Protein AF-A0A922XL86-F1 (afdb_monomer)

Sequence (231 aa):
SDDIAFRFSDPNWSQGPLTADKFVHWLNAVPNGEPIINLFMDYETFGEHQWAESGIFEFLEALPYRLLKNSEYSFVTPSEAIEQLKPVSPLSVPNPISWADEARDLSAWLSNDLQRDAFESLYLLKDAMHDCDDEHLTRKWRYLQTSDHFYYMCTKYFADGDVHKYFNHYNSPYEAYINYMNVLSDFEMRLEEYSKNKLQHISLQNGFNSKPINKQKIMINESSSLQHASV

pLDDT: mean 85.61, std 18.92, range [30.17, 98.62]

Secondary structure (DSSP, 8-state):
-HHHHTSTT-TT-TTPSP-HHHHHHHHHTS-TT-S-------GGGBTTTB-GGGTHHHHHHHHHHHHHHHSS-----HHHHHHHSPP-------S---SSTTT-STHHHHSSHHHHHHHHHHHHTHHHHHT---HHHHHHHHHHT-HHHHHTT--GGGTS-SHHHHS--SSSHHHHHHHHHHHHHHHHHHHHHHHHHHHHHHHHHHHTS-SPPP---------SS------

Nearest PDB structures (foldseek):
  8b6l-assembly1_M  TM=3.404E-01  e=9.823E+00  Homo sapiens

Structure (mmCIF, N/CA/C/O backbone):
data_AF-A0A922XL86-F1
#
_entry.id   AF-A0A922XL86-F1
#
loop_
_atom_site.group_PDB
_atom_site.id
_atom_site.type_symbol
_atom_site.label_atom_id
_atom_site.label_alt_id
_atom_site.label_comp_id
_atom_site.label_asym_id
_atom_site.label_entity_id
_atom_site.label_seq_id
_atom_site.pdbx_PDB_ins_code
_atom_site.Cartn_x
_atom_site.Cartn_y
_atom_site.Cartn_z
_atom_site.occupancy
_atom_site.B_iso_or_equiv
_atom_site.auth_seq_id
_atom_site.auth_comp_id
_atom_site.auth_asym_id
_atom_site.auth_atom_id
_atom_site.pdbx_PDB_model_num
ATOM 1 N N . SER A 1 1 ? 10.157 -3.234 -11.313 1.00 91.69 1 SER A N 1
ATOM 2 C CA . SER A 1 1 ? 9.751 -2.152 -10.404 1.00 91.69 1 SER A CA 1
ATOM 3 C C . SER A 1 1 ? 10.909 -1.596 -9.613 1.00 91.69 1 SER A C 1
ATOM 5 O O . SER A 1 1 ? 11.236 -0.443 -9.827 1.00 91.69 1 SER A O 1
ATOM 7 N N . ASP A 1 2 ? 11.565 -2.398 -8.772 1.00 91.25 2 ASP A N 1
ATOM 8 C CA . ASP A 1 2 ? 12.610 -1.930 -7.845 1.00 91.25 2 ASP A CA 1
ATOM 9 C C . ASP A 1 2 ? 13.769 -1.180 -8.510 1.00 91.25 2 ASP A C 1
ATOM 11 O O . ASP A 1 2 ? 14.312 -0.240 -7.938 1.00 91.25 2 ASP A O 1
ATOM 15 N N . ASP A 1 3 ? 14.129 -1.562 -9.735 1.00 94.50 3 ASP A N 1
ATOM 16 C CA . ASP A 1 3 ? 15.171 -0.875 -10.505 1.00 94.50 3 ASP A CA 1
ATOM 17 C C . ASP A 1 3 ? 14.805 0.580 -10.839 1.00 94.50 3 ASP A C 1
ATOM 19 O O . ASP A 1 3 ? 15.685 1.428 -10.935 1.00 94.50 3 ASP A O 1
ATOM 23 N N . ILE A 1 4 ? 13.508 0.869 -10.986 1.00 95.75 4 ILE A N 1
ATOM 24 C CA . ILE A 1 4 ? 12.965 2.216 -11.206 1.00 95.75 4 ILE A CA 1
ATOM 25 C C . ILE A 1 4 ? 12.688 2.889 -9.853 1.00 95.75 4 ILE A C 1
ATOM 27 O O . ILE A 1 4 ? 13.063 4.036 -9.649 1.00 95.75 4 ILE A O 1
ATOM 31 N N . ALA A 1 5 ? 12.060 2.171 -8.918 1.00 93.06 5 ALA A N 1
ATOM 32 C CA . ALA A 1 5 ? 11.597 2.737 -7.652 1.00 93.06 5 ALA A CA 1
ATOM 33 C C . ALA A 1 5 ? 12.733 3.042 -6.663 1.00 93.06 5 ALA A C 1
ATOM 35 O O . ALA A 1 5 ? 12.735 4.103 -6.045 1.00 93.06 5 ALA A O 1
ATOM 36 N N . PHE A 1 6 ? 13.718 2.147 -6.540 1.00 89.56 6 PHE A N 1
ATOM 37 C CA . PHE A 1 6 ? 14.749 2.216 -5.498 1.00 89.56 6 PHE A CA 1
ATOM 38 C C . PHE A 1 6 ? 16.163 2.419 -6.049 1.00 89.56 6 PHE A C 1
ATOM 40 O O . PHE A 1 6 ? 16.937 3.173 -5.469 1.00 89.56 6 PHE A O 1
ATOM 47 N N . ARG A 1 7 ? 16.523 1.764 -7.163 1.00 93.88 7 ARG A N 1
ATOM 48 C CA . ARG A 1 7 ? 17.921 1.728 -7.650 1.00 93.88 7 ARG A CA 1
ATOM 49 C C . ARG A 1 7 ? 18.252 2.773 -8.712 1.00 93.88 7 ARG A C 1
ATOM 51 O O . ARG A 1 7 ? 19.418 2.913 -9.068 1.00 93.88 7 ARG A O 1
ATOM 58 N N . PHE A 1 8 ? 17.257 3.493 -9.226 1.00 95.56 8 PHE A N 1
ATOM 59 C CA . PHE A 1 8 ? 17.410 4.346 -10.407 1.00 95.56 8 PHE A CA 1
ATOM 60 C C . PHE A 1 8 ? 18.523 5.392 -10.252 1.00 95.56 8 PHE A C 1
ATOM 62 O O . PHE A 1 8 ? 19.359 5.533 -11.144 1.00 95.56 8 PHE A O 1
ATOM 69 N N . SER A 1 9 ? 18.572 6.057 -9.094 1.00 93.44 9 SER A N 1
ATOM 70 C CA . SER A 1 9 ? 19.598 7.055 -8.756 1.00 93.44 9 SER A CA 1
ATOM 71 C C . SER A 1 9 ? 20.756 6.510 -7.914 1.00 93.44 9 SER A C 1
ATOM 73 O O . SER A 1 9 ? 21.566 7.303 -7.437 1.00 93.44 9 SER A O 1
ATOM 75 N N . ASP A 1 10 ? 20.851 5.195 -7.686 1.00 92.81 10 ASP A N 1
ATOM 76 C CA . ASP A 1 10 ? 21.920 4.619 -6.860 1.00 92.81 10 ASP A CA 1
ATOM 77 C C . ASP A 1 10 ? 23.257 4.612 -7.632 1.00 92.81 10 ASP A C 1
ATOM 79 O O . ASP A 1 10 ? 23.414 3.839 -8.585 1.00 92.81 10 ASP A O 1
ATOM 83 N N . PRO A 1 11 ? 24.261 5.420 -7.228 1.00 89.81 11 PRO A N 1
ATOM 84 C CA . PRO A 1 11 ? 25.546 5.481 -7.919 1.00 89.81 11 PRO A CA 1
ATOM 85 C C . PRO A 1 11 ? 26.380 4.203 -7.748 1.00 89.81 11 PRO A C 1
ATOM 87 O O . PRO A 1 11 ? 27.331 3.991 -8.500 1.00 89.81 11 PRO A O 1
ATOM 90 N N . ASN A 1 12 ? 26.053 3.360 -6.763 1.00 93.88 12 ASN A N 1
ATOM 91 C CA . ASN A 1 12 ? 26.761 2.113 -6.481 1.00 93.88 12 ASN A CA 1
ATOM 92 C C . ASN A 1 12 ? 26.120 0.905 -7.171 1.00 93.88 12 ASN A C 1
ATOM 94 O O . ASN A 1 12 ? 26.683 -0.195 -7.142 1.00 93.88 12 ASN A O 1
ATOM 98 N N . TRP A 1 13 ? 24.961 1.079 -7.807 1.00 95.12 13 TRP A N 1
ATOM 99 C CA . TRP A 1 13 ? 24.312 -0.007 -8.515 1.00 95.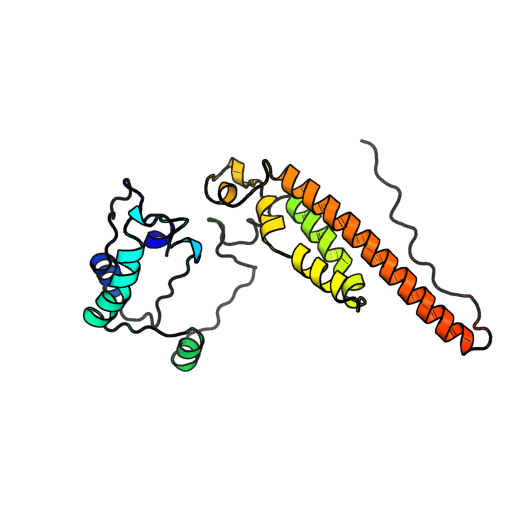12 13 TRP A CA 1
ATOM 100 C C . TRP A 1 13 ? 25.073 -0.330 -9.802 1.00 95.12 13 TRP A C 1
ATOM 102 O O . TRP A 1 13 ? 25.164 0.471 -10.727 1.00 95.12 13 TRP A O 1
ATOM 112 N N . SER A 1 14 ? 25.593 -1.554 -9.896 1.00 95.06 14 SER A N 1
ATOM 113 C CA . SER A 1 14 ? 26.437 -2.001 -11.017 1.00 95.06 14 SER A CA 1
ATOM 114 C C . SER A 1 14 ? 25.735 -2.011 -12.379 1.00 95.06 14 SER A C 1
ATOM 116 O O . SER A 1 14 ? 26.395 -2.107 -13.414 1.00 95.06 14 SER A O 1
ATOM 118 N N . GLN A 1 15 ? 24.403 -1.930 -12.392 1.00 93.88 15 GLN A N 1
ATOM 119 C CA . GLN A 1 15 ? 23.602 -1.819 -13.607 1.00 93.88 15 GLN A CA 1
ATOM 120 C C . GLN A 1 15 ? 23.128 -0.381 -13.876 1.00 93.88 15 GLN A C 1
ATOM 122 O O . GLN A 1 15 ? 22.408 -0.170 -14.852 1.00 93.88 15 GLN A O 1
ATOM 127 N N . GLY A 1 16 ? 23.542 0.600 -13.075 1.00 91.19 16 GLY A N 1
ATOM 128 C CA . GLY A 1 16 ? 23.309 2.012 -13.347 1.00 91.19 16 GLY A CA 1
ATOM 129 C C . GLY A 1 16 ? 24.208 2.557 -14.474 1.00 91.19 16 GLY A C 1
ATOM 130 O O . GLY A 1 16 ? 25.261 1.980 -14.765 1.00 91.19 16 GLY A O 1
ATOM 131 N N . PRO A 1 17 ? 23.817 3.667 -15.127 1.00 94.50 17 PRO A N 1
ATOM 132 C CA . PRO A 1 17 ? 22.492 4.286 -15.063 1.00 94.50 17 PRO A CA 1
ATOM 133 C C . PRO A 1 17 ? 21.439 3.450 -15.812 1.00 94.50 17 PRO A C 1
ATOM 135 O O . PRO A 1 17 ? 21.746 2.764 -16.795 1.00 94.50 17 PRO A O 1
ATOM 138 N N . LEU A 1 18 ? 20.180 3.529 -15.373 1.00 96.88 18 LEU A N 1
ATOM 139 C CA . LEU A 1 18 ? 19.064 2.893 -16.072 1.00 96.88 18 LEU A CA 1
ATOM 140 C C . LEU A 1 18 ? 18.539 3.803 -17.184 1.00 96.88 18 LEU A C 1
ATOM 142 O O . LEU A 1 18 ? 18.054 4.899 -16.932 1.00 96.88 18 LEU A O 1
ATOM 146 N N . THR A 1 19 ? 18.603 3.332 -18.427 1.00 96.94 19 THR A N 1
ATOM 147 C CA . THR A 1 19 ? 18.038 4.035 -19.587 1.00 96.94 19 THR A CA 1
ATOM 148 C C . THR A 1 19 ? 16.823 3.293 -20.131 1.00 96.94 19 THR A C 1
ATOM 150 O O . THR A 1 19 ? 16.699 2.080 -19.953 1.00 96.94 19 THR A O 1
ATOM 153 N N . ALA A 1 20 ? 15.943 3.999 -20.849 1.00 97.31 20 ALA A N 1
ATOM 154 C CA . ALA A 1 20 ? 14.782 3.384 -21.493 1.00 97.31 20 ALA A CA 1
ATOM 155 C C . ALA A 1 20 ? 15.188 2.263 -22.469 1.00 97.31 20 ALA A C 1
ATOM 157 O O . ALA A 1 20 ? 14.593 1.191 -22.451 1.00 97.31 20 ALA A O 1
ATOM 158 N N . ASP A 1 21 ? 16.243 2.465 -23.269 1.00 96.94 21 ASP A N 1
ATOM 159 C CA . ASP A 1 21 ? 16.757 1.429 -24.177 1.00 96.94 21 ASP A CA 1
ATOM 160 C C . ASP A 1 21 ? 17.267 0.195 -23.412 1.00 96.94 21 ASP A C 1
ATOM 162 O O . ASP A 1 21 ? 16.988 -0.936 -23.811 1.00 96.94 21 ASP A O 1
ATOM 166 N N . LYS A 1 22 ? 17.971 0.396 -22.286 1.00 97.00 22 LYS A N 1
ATOM 167 C CA . LYS A 1 22 ? 18.442 -0.703 -21.430 1.00 97.00 22 LYS A CA 1
ATOM 168 C C . LYS A 1 22 ? 17.273 -1.473 -20.817 1.00 97.00 22 LYS A C 1
ATOM 170 O O . LYS A 1 22 ? 17.271 -2.700 -20.842 1.00 97.00 22 LYS A O 1
ATOM 175 N N . PHE A 1 23 ? 16.273 -0.758 -20.309 1.00 96.88 23 PHE A N 1
ATOM 176 C CA . PHE A 1 23 ? 15.094 -1.367 -19.705 1.00 96.88 23 PHE A CA 1
ATOM 177 C C . PHE A 1 23 ? 14.278 -2.162 -20.734 1.00 96.88 23 PHE A C 1
ATOM 179 O O . PHE A 1 23 ? 13.941 -3.314 -20.486 1.00 96.88 23 PHE A O 1
ATOM 186 N N . VAL A 1 24 ? 14.043 -1.611 -21.931 1.00 96.06 24 VAL A N 1
ATOM 187 C CA . VAL A 1 24 ? 13.362 -2.326 -23.028 1.00 96.06 24 VAL A CA 1
ATOM 188 C C . VAL A 1 24 ? 14.159 -3.549 -23.481 1.00 96.06 24 VAL A C 1
ATOM 190 O O . VAL A 1 24 ? 13.575 -4.600 -23.732 1.00 96.06 24 VAL A O 1
ATOM 193 N N . HIS A 1 25 ? 15.492 -3.461 -23.530 1.00 95.88 25 HIS A N 1
ATOM 194 C CA . HIS A 1 25 ? 16.331 -4.627 -23.804 1.00 95.88 25 HIS A CA 1
ATOM 195 C C . HIS A 1 25 ? 16.113 -5.749 -22.775 1.00 95.88 25 HIS A C 1
ATOM 197 O O . HIS A 1 25 ? 15.999 -6.909 -23.165 1.00 95.88 25 HIS A O 1
ATOM 203 N N . TRP A 1 26 ? 15.996 -5.419 -21.486 1.00 95.12 26 TRP A N 1
ATOM 204 C CA . TRP A 1 26 ? 15.667 -6.399 -20.447 1.00 95.12 26 TRP A CA 1
ATOM 205 C C . TRP A 1 26 ? 14.261 -6.977 -20.601 1.00 95.12 26 TRP A C 1
ATOM 207 O O . TRP A 1 26 ? 14.099 -8.188 -20.476 1.00 95.12 26 TRP A O 1
ATOM 217 N N . LEU A 1 27 ? 13.262 -6.152 -20.934 1.00 93.38 27 LEU A N 1
ATOM 218 C CA . LEU A 1 27 ? 11.901 -6.629 -21.207 1.00 93.38 27 LEU A CA 1
ATOM 219 C C . LEU A 1 27 ? 11.874 -7.617 -22.380 1.00 93.38 27 LEU A C 1
ATOM 221 O O . LEU A 1 27 ? 11.212 -8.646 -22.307 1.00 93.38 27 LEU A O 1
ATOM 225 N N . ASN A 1 28 ? 12.634 -7.351 -23.442 1.00 92.69 28 ASN A N 1
ATOM 226 C CA . ASN A 1 28 ? 12.745 -8.248 -24.596 1.00 92.69 28 ASN A CA 1
ATOM 227 C C . ASN A 1 28 ? 13.503 -9.549 -24.295 1.00 92.69 28 ASN A C 1
ATOM 229 O O . ASN A 1 28 ? 13.416 -10.499 -25.069 1.00 92.69 28 ASN A O 1
ATOM 233 N N . ALA A 1 29 ? 14.272 -9.592 -23.205 1.00 93.31 29 ALA A N 1
ATOM 234 C CA . ALA A 1 29 ? 14.974 -10.791 -22.761 1.00 93.31 29 ALA A CA 1
ATOM 235 C C . ALA A 1 29 ? 14.104 -11.701 -21.873 1.00 93.31 29 ALA A C 1
ATOM 237 O O . ALA A 1 29 ? 14.522 -12.820 -21.565 1.00 93.31 29 ALA A O 1
ATOM 238 N N . VAL A 1 30 ? 12.912 -11.247 -21.460 1.00 90.75 30 VAL A N 1
ATOM 239 C CA . VAL A 1 30 ? 11.944 -12.085 -20.741 1.00 90.75 30 VAL A CA 1
ATOM 240 C C . VAL A 1 30 ? 11.512 -13.238 -21.660 1.00 90.75 30 VAL A C 1
ATOM 242 O O . VAL A 1 30 ? 11.198 -12.994 -22.826 1.00 90.75 30 VAL A O 1
ATOM 245 N N . PRO A 1 31 ? 11.519 -14.501 -21.189 1.00 85.38 31 PRO A N 1
ATOM 246 C CA . PRO A 1 31 ? 11.186 -15.647 -22.027 1.00 85.38 31 PRO A CA 1
ATOM 247 C C . PRO A 1 31 ? 9.813 -15.532 -22.698 1.00 85.38 31 PRO A C 1
ATOM 249 O O . PRO A 1 31 ? 8.815 -15.196 -22.061 1.00 85.38 31 PRO A O 1
ATOM 252 N N . ASN A 1 32 ? 9.765 -15.901 -23.980 1.00 70.25 32 ASN A N 1
ATOM 253 C CA . ASN A 1 32 ? 8.525 -16.002 -24.746 1.00 70.25 32 ASN A CA 1
ATOM 254 C C . ASN A 1 32 ? 7.586 -17.018 -24.073 1.00 70.25 32 ASN A C 1
ATOM 256 O O . ASN A 1 32 ? 7.841 -18.222 -24.112 1.00 70.25 32 ASN A O 1
ATOM 260 N N . GLY A 1 33 ? 6.515 -16.535 -23.445 1.00 70.69 33 GLY A N 1
ATOM 261 C CA . GLY A 1 33 ? 5.561 -17.370 -22.712 1.00 70.69 33 GLY A CA 1
ATOM 262 C C . GLY A 1 33 ? 4.778 -16.611 -21.646 1.00 70.69 33 GLY A C 1
ATOM 263 O O . GLY A 1 33 ? 3.645 -16.989 -21.356 1.00 70.69 33 GLY A O 1
ATOM 264 N N . GLU A 1 34 ? 5.338 -15.520 -21.123 1.00 82.50 34 GLU A N 1
ATOM 265 C CA . GLU A 1 34 ? 4.630 -14.644 -20.191 1.00 82.50 34 GLU A CA 1
ATOM 266 C C . GLU A 1 34 ? 3.703 -13.688 -20.961 1.00 82.50 34 GLU A C 1
ATOM 268 O O . GLU A 1 34 ? 4.181 -12.889 -21.768 1.00 82.50 34 GLU A O 1
ATOM 273 N N . PRO A 1 35 ? 2.374 -13.753 -20.756 1.00 87.75 35 PRO A N 1
ATOM 274 C CA . PRO A 1 35 ? 1.424 -12.965 -21.539 1.00 87.75 35 PRO A CA 1
ATOM 275 C C . PRO A 1 35 ? 1.356 -11.493 -21.111 1.00 87.75 35 PRO A C 1
ATOM 277 O O . PRO A 1 35 ? 0.741 -10.685 -21.803 1.00 87.75 35 PRO A O 1
ATOM 280 N N . ILE A 1 36 ? 1.928 -11.149 -19.952 1.00 92.62 36 ILE A N 1
ATOM 281 C CA . ILE A 1 36 ? 1.862 -9.811 -19.370 1.00 92.62 36 ILE A CA 1
ATOM 282 C C . ILE A 1 36 ? 3.049 -9.560 -18.439 1.00 92.62 36 ILE A C 1
ATOM 284 O O . ILE A 1 36 ? 3.453 -10.439 -17.680 1.00 92.62 36 ILE A O 1
ATOM 288 N N . ILE A 1 37 ? 3.576 -8.336 -18.463 1.00 93.00 37 ILE A N 1
ATOM 289 C CA . ILE A 1 37 ? 4.563 -7.847 -17.497 1.00 93.00 37 ILE A CA 1
ATOM 290 C C . ILE A 1 37 ? 3.918 -6.701 -16.730 1.00 93.00 37 ILE A C 1
ATOM 292 O O . ILE A 1 37 ? 3.493 -5.713 -17.323 1.00 93.00 37 ILE A O 1
ATOM 296 N N . ASN A 1 38 ? 3.872 -6.825 -15.406 1.00 93.50 38 ASN A N 1
ATOM 297 C CA . ASN A 1 38 ? 3.325 -5.790 -14.542 1.00 93.50 38 ASN A CA 1
ATOM 298 C C . ASN A 1 38 ? 4.448 -5.022 -13.842 1.00 93.50 38 ASN A C 1
ATOM 300 O O . ASN A 1 38 ? 5.371 -5.618 -13.283 1.00 93.50 38 ASN A O 1
ATOM 304 N N . LEU A 1 39 ? 4.336 -3.697 -13.835 1.00 92.50 39 LEU A N 1
ATOM 305 C CA . LEU A 1 39 ? 5.225 -2.808 -13.098 1.00 92.50 39 LEU A CA 1
ATOM 306 C C . LEU A 1 39 ? 4.428 -2.144 -11.981 1.00 92.50 39 LEU A C 1
ATOM 308 O O . LEU A 1 39 ? 3.570 -1.307 -12.234 1.00 92.50 39 LEU A O 1
ATOM 312 N N . PHE A 1 40 ? 4.723 -2.533 -10.750 1.00 91.94 40 PHE A N 1
ATOM 313 C CA . PHE A 1 40 ? 4.079 -1.998 -9.558 1.00 91.94 40 PHE A CA 1
ATOM 314 C C . PHE A 1 40 ? 5.071 -1.171 -8.762 1.00 91.94 40 PHE A C 1
ATOM 316 O O . PHE A 1 40 ? 6.113 -1.684 -8.363 1.00 91.94 40 PHE A O 1
ATOM 323 N N . MET A 1 41 ? 4.774 0.105 -8.597 1.00 92.25 41 MET A N 1
ATOM 324 C CA . MET A 1 41 ? 5.592 1.069 -7.876 1.00 92.25 41 MET A CA 1
ATOM 325 C C . MET A 1 41 ? 4.676 2.192 -7.397 1.00 92.25 41 MET A C 1
ATOM 327 O O . MET A 1 41 ? 3.637 2.429 -8.019 1.00 92.25 41 MET A O 1
ATOM 331 N N . ASP A 1 42 ? 5.066 2.871 -6.326 1.00 90.88 42 ASP A N 1
ATOM 332 C CA . ASP A 1 42 ? 4.312 4.010 -5.807 1.00 90.88 42 ASP A CA 1
ATOM 333 C C . ASP A 1 42 ? 4.374 5.181 -6.788 1.00 90.88 42 ASP A C 1
ATOM 335 O O . ASP A 1 42 ? 5.357 5.334 -7.524 1.00 90.88 42 ASP A O 1
ATOM 339 N N . TYR A 1 43 ? 3.334 6.014 -6.811 1.00 92.25 43 TYR A N 1
ATOM 340 C CA . TYR A 1 43 ? 3.279 7.168 -7.711 1.00 92.25 43 TYR A CA 1
ATOM 341 C C . TYR A 1 43 ? 4.414 8.157 -7.405 1.00 92.25 43 TYR A C 1
ATOM 343 O O . TYR A 1 43 ? 5.049 8.706 -8.307 1.00 92.25 43 TYR A O 1
ATOM 351 N N . GLU A 1 44 ? 4.744 8.263 -6.122 1.00 91.81 44 GLU A N 1
ATOM 352 C CA . GLU A 1 44 ? 5.820 9.037 -5.513 1.00 91.81 44 GLU A CA 1
ATOM 353 C C . GLU A 1 44 ? 7.214 8.593 -6.000 1.00 91.81 44 GLU A C 1
ATOM 355 O O . GLU A 1 44 ? 8.196 9.318 -5.843 1.00 91.81 44 GLU A O 1
ATOM 360 N N . THR A 1 45 ? 7.319 7.452 -6.697 1.00 93.38 45 THR A N 1
ATOM 361 C CA . THR A 1 45 ? 8.539 7.066 -7.425 1.00 93.38 45 THR A CA 1
ATOM 362 C C . THR A 1 45 ? 9.045 8.197 -8.323 1.00 93.38 45 THR A C 1
ATOM 364 O O . THR A 1 45 ? 10.248 8.444 -8.388 1.00 93.38 45 THR A O 1
ATOM 367 N N . PHE A 1 46 ? 8.134 8.907 -8.991 1.00 95.06 46 PHE A N 1
ATOM 368 C CA . PHE A 1 46 ? 8.455 9.940 -9.971 1.00 95.06 46 PHE A CA 1
ATOM 369 C C . PHE A 1 46 ? 8.374 11.339 -9.348 1.00 95.06 46 PHE A C 1
ATOM 371 O O . PHE A 1 46 ? 7.309 11.952 -9.315 1.00 95.06 46 PHE A O 1
ATOM 378 N N . GLY A 1 47 ? 9.512 11.870 -8.898 1.00 91.81 47 GLY A N 1
ATOM 379 C CA . GLY A 1 47 ? 9.636 13.234 -8.376 1.00 91.81 47 GLY A CA 1
ATOM 380 C C . GLY A 1 47 ? 9.813 13.342 -6.862 1.00 91.81 47 GLY A C 1
ATOM 381 O O . GLY A 1 47 ? 10.193 14.416 -6.403 1.00 91.81 47 GLY A O 1
ATOM 382 N N . GLU A 1 48 ? 9.599 12.263 -6.101 1.00 88.94 48 GLU A N 1
ATOM 383 C CA . GLU A 1 48 ? 9.800 12.242 -4.643 1.00 88.94 48 GLU A CA 1
ATOM 384 C C . GLU A 1 48 ? 10.860 11.212 -4.226 1.00 88.94 48 GLU A C 1
ATOM 386 O O . GLU A 1 48 ? 11.890 11.598 -3.669 1.00 88.94 48 GLU A O 1
ATOM 391 N N . HIS A 1 49 ? 10.696 9.930 -4.583 1.00 87.50 49 HIS A N 1
ATOM 392 C CA . HIS A 1 49 ? 11.742 8.919 -4.364 1.00 87.50 49 HIS A CA 1
ATOM 393 C C . HIS A 1 49 ? 12.920 9.100 -5.320 1.00 87.50 49 HIS A C 1
ATOM 395 O O . HIS A 1 49 ? 14.078 9.015 -4.916 1.00 87.50 49 HIS A O 1
ATOM 401 N N . GLN A 1 50 ? 12.624 9.350 -6.595 1.00 93.62 50 GLN A N 1
ATOM 402 C CA . GLN A 1 50 ? 13.611 9.705 -7.606 1.00 93.62 50 GLN A CA 1
ATOM 403 C C . GLN A 1 50 ? 13.371 11.163 -7.989 1.00 93.62 50 GLN A C 1
ATOM 405 O O . GLN A 1 50 ? 12.330 11.503 -8.550 1.00 93.62 50 GLN A O 1
ATOM 410 N N . TRP A 1 51 ? 14.307 12.044 -7.644 1.00 93.62 51 TRP A N 1
ATOM 411 C CA . TRP A 1 51 ? 14.158 13.481 -7.895 1.00 93.62 51 TRP A CA 1
ATOM 412 C C . TRP A 1 51 ? 14.275 13.799 -9.385 1.00 93.62 51 TRP A C 1
ATOM 414 O O . TRP A 1 51 ? 14.867 13.028 -10.140 1.00 93.62 51 TRP A O 1
ATOM 424 N N . ALA A 1 52 ? 13.755 14.948 -9.817 1.00 95.69 52 ALA A N 1
ATOM 425 C CA . ALA A 1 52 ? 13.774 15.349 -11.225 1.00 95.69 52 ALA A CA 1
ATOM 426 C C . ALA A 1 52 ? 15.191 15.316 -11.828 1.00 95.69 52 ALA A C 1
ATOM 428 O O . ALA A 1 52 ? 15.392 14.827 -12.936 1.00 95.69 52 ALA A O 1
ATOM 429 N N . GLU A 1 53 ? 16.192 15.758 -11.064 1.00 95.75 53 GLU A N 1
ATOM 430 C CA . GLU A 1 53 ? 17.594 15.847 -11.478 1.00 95.75 53 GLU A CA 1
ATOM 431 C C . GLU A 1 53 ? 18.243 14.481 -11.739 1.00 95.75 53 GLU A C 1
ATOM 433 O O . GLU A 1 53 ? 19.294 14.419 -12.376 1.00 95.75 53 GLU A O 1
ATOM 438 N N . SER A 1 54 ? 17.626 13.387 -11.279 1.00 95.44 54 SER A N 1
ATOM 439 C CA . SER A 1 54 ? 18.080 12.027 -11.590 1.00 95.44 54 SER A CA 1
ATOM 440 C C . SER A 1 54 ? 17.884 11.640 -13.057 1.00 95.44 54 SER A C 1
ATOM 442 O O . SER A 1 54 ? 18.489 10.675 -13.522 1.00 95.44 54 SER A O 1
ATOM 444 N N . GLY A 1 55 ? 17.039 12.368 -13.793 1.00 96.75 55 GLY A N 1
ATOM 445 C CA . GLY A 1 55 ? 16.633 12.007 -15.149 1.00 96.75 55 GLY A CA 1
ATOM 446 C C . GLY A 1 55 ? 15.420 11.068 -15.208 1.00 96.75 55 GLY A C 1
ATOM 447 O O . GLY A 1 55 ? 15.143 10.475 -16.254 1.00 96.75 55 GLY A O 1
ATOM 448 N N . ILE A 1 56 ? 14.720 10.859 -14.084 1.00 97.56 56 ILE A N 1
ATOM 449 C CA . ILE A 1 56 ? 13.594 9.917 -14.004 1.00 97.56 56 ILE A CA 1
ATOM 450 C C . ILE A 1 56 ? 12.429 10.313 -14.923 1.00 97.56 56 ILE A C 1
ATOM 452 O O . ILE A 1 56 ? 11.778 9.441 -15.503 1.00 97.56 56 ILE A O 1
ATOM 456 N N . PHE A 1 57 ? 12.174 11.611 -15.103 1.00 97.75 57 PHE A N 1
ATOM 457 C CA . PHE A 1 57 ? 11.094 12.082 -15.970 1.00 97.75 57 PHE A CA 1
ATOM 458 C C . PHE A 1 57 ? 11.433 11.878 -17.447 1.00 97.75 57 PHE A C 1
ATOM 460 O O . PHE A 1 57 ? 10.585 11.417 -18.206 1.00 97.75 57 PHE A O 1
ATOM 467 N N . GLU A 1 58 ? 12.683 12.109 -17.843 1.00 97.88 58 GLU A N 1
ATOM 468 C CA . GLU A 1 58 ? 13.191 11.829 -19.185 1.00 97.88 58 GLU A CA 1
ATOM 469 C C . GLU A 1 58 ? 13.152 10.328 -19.485 1.00 97.88 58 GLU A C 1
ATOM 471 O O . GLU A 1 58 ? 12.808 9.915 -20.595 1.00 97.88 58 GLU A O 1
ATOM 476 N N . PHE A 1 59 ? 13.467 9.488 -18.493 1.00 97.69 59 PHE A N 1
ATOM 477 C CA . PHE A 1 59 ? 13.290 8.043 -18.601 1.00 97.69 59 PHE A CA 1
ATOM 478 C C . PHE A 1 59 ? 11.817 7.674 -18.819 1.00 97.69 59 PHE A C 1
ATOM 480 O O . PHE A 1 59 ? 11.518 6.910 -19.741 1.00 97.69 59 PHE A O 1
ATOM 487 N N . LEU A 1 60 ? 10.905 8.222 -18.007 1.00 96.62 60 LEU A N 1
ATOM 488 C CA . LEU A 1 60 ? 9.470 7.948 -18.093 1.00 96.62 60 LEU A CA 1
ATOM 489 C C . LEU A 1 60 ? 8.879 8.408 -19.433 1.00 96.62 60 LEU A C 1
ATOM 491 O O . LEU A 1 60 ? 8.079 7.685 -20.022 1.00 96.62 60 LEU A O 1
ATOM 495 N N . GLU A 1 61 ? 9.299 9.565 -19.943 1.00 97.19 61 GLU A N 1
ATOM 496 C CA . GLU A 1 61 ? 8.887 10.080 -21.252 1.00 97.19 61 GLU A CA 1
ATOM 497 C C . GLU A 1 61 ? 9.410 9.198 -22.398 1.00 97.19 61 GLU A C 1
ATOM 499 O O . GLU A 1 61 ? 8.680 8.870 -23.337 1.00 97.19 61 GLU A O 1
ATOM 504 N N . ALA A 1 62 ? 10.671 8.764 -22.321 1.00 97.88 62 ALA A N 1
ATOM 505 C CA . ALA A 1 62 ? 11.290 7.959 -23.367 1.00 97.88 62 ALA A CA 1
ATOM 506 C C . ALA A 1 62 ? 10.772 6.513 -23.403 1.00 97.88 62 ALA A C 1
ATOM 508 O O . ALA A 1 62 ? 10.730 5.906 -24.480 1.00 97.88 62 ALA A O 1
ATOM 509 N N . LEU A 1 63 ? 10.405 5.939 -22.255 1.00 96.69 63 LEU A N 1
ATOM 510 C CA . LEU A 1 63 ? 10.104 4.514 -22.122 1.00 96.69 63 LEU A CA 1
ATOM 511 C C . LEU A 1 63 ? 8.969 4.034 -23.049 1.00 96.69 63 LEU A C 1
ATOM 513 O O . LEU A 1 63 ? 9.222 3.088 -23.800 1.00 96.69 63 LEU A O 1
ATOM 517 N N . PRO A 1 64 ? 7.775 4.661 -23.099 1.00 96.25 64 PRO A N 1
ATOM 518 C CA . PRO A 1 64 ? 6.707 4.225 -23.998 1.00 96.25 64 PRO A CA 1
ATOM 519 C C . PRO A 1 64 ? 7.126 4.245 -25.469 1.00 96.25 64 PRO A C 1
ATOM 521 O O . PRO A 1 64 ? 6.859 3.296 -26.205 1.00 96.25 64 PRO A O 1
ATOM 524 N N . TYR A 1 65 ? 7.842 5.292 -25.895 1.00 96.56 65 TYR A N 1
ATOM 525 C CA . TYR A 1 65 ? 8.331 5.401 -27.269 1.00 96.56 65 TYR A CA 1
ATOM 526 C C . TYR A 1 65 ? 9.327 4.286 -27.607 1.00 96.56 65 TYR A C 1
ATOM 528 O O . TYR A 1 65 ? 9.230 3.664 -28.666 1.00 96.56 65 TYR A O 1
ATOM 536 N N . ARG A 1 66 ? 10.288 4.011 -26.715 1.00 97.06 66 ARG A N 1
ATOM 537 C CA . ARG A 1 66 ? 11.281 2.947 -26.924 1.00 97.06 66 ARG A CA 1
ATOM 538 C C . ARG A 1 66 ? 10.646 1.565 -26.912 1.00 97.06 66 ARG A C 1
ATOM 540 O O . ARG A 1 66 ? 11.019 0.747 -27.748 1.00 97.06 66 ARG A O 1
ATOM 547 N N . LEU A 1 67 ? 9.684 1.328 -26.021 1.00 95.81 67 LEU A N 1
ATOM 548 C CA . LEU A 1 67 ? 8.959 0.065 -25.932 1.00 95.81 67 LEU A CA 1
ATOM 549 C C . LEU A 1 67 ? 8.228 -0.224 -27.249 1.00 95.81 67 LEU A C 1
ATOM 551 O O . LEU A 1 67 ? 8.517 -1.225 -27.896 1.00 95.81 67 LEU A O 1
ATOM 555 N N . LEU A 1 68 ? 7.365 0.693 -27.696 1.00 95.88 68 LEU A N 1
ATOM 556 C CA . LEU A 1 68 ? 6.543 0.500 -28.898 1.00 95.88 68 LEU A CA 1
ATOM 557 C C . LEU A 1 68 ? 7.366 0.404 -30.190 1.00 95.88 68 LEU A C 1
ATOM 559 O O . LEU A 1 68 ? 6.908 -0.156 -31.180 1.00 95.88 68 LEU A O 1
ATOM 563 N N . LYS A 1 69 ? 8.571 0.980 -30.207 1.00 96.38 69 LYS A N 1
ATOM 564 C CA . LYS A 1 69 ? 9.454 0.952 -31.377 1.00 96.38 69 LYS A CA 1
ATOM 565 C C . LYS A 1 69 ? 10.318 -0.306 -31.453 1.00 96.38 69 LYS A C 1
ATOM 567 O O . LYS A 1 69 ? 10.619 -0.762 -32.552 1.00 96.38 69 LYS A O 1
ATOM 572 N N . ASN A 1 70 ? 10.780 -0.805 -30.307 1.00 94.38 70 ASN A N 1
ATOM 573 C CA . ASN A 1 70 ? 11.837 -1.817 -30.233 1.00 94.38 70 ASN A CA 1
ATOM 574 C C . ASN A 1 70 ? 11.354 -3.150 -29.641 1.00 94.38 70 ASN A C 1
ATOM 576 O O . ASN A 1 70 ? 12.182 -3.986 -29.281 1.00 94.38 70 ASN A O 1
ATOM 580 N N . SER A 1 71 ? 10.047 -3.344 -29.487 1.00 91.06 71 SER A N 1
ATOM 581 C CA . SER A 1 71 ? 9.464 -4.579 -28.968 1.00 91.06 71 SER A CA 1
ATOM 582 C C . SER A 1 71 ? 8.083 -4.829 -29.562 1.00 91.06 71 SER A C 1
ATOM 584 O O . SER A 1 71 ? 7.478 -3.928 -30.135 1.00 91.06 71 SER A O 1
ATOM 586 N N . GLU A 1 72 ? 7.577 -6.040 -29.356 1.00 90.06 72 GLU A N 1
ATOM 587 C CA . GLU A 1 72 ? 6.198 -6.416 -29.685 1.00 90.06 72 GLU A CA 1
ATOM 588 C C . GLU A 1 72 ? 5.230 -6.146 -28.514 1.00 90.06 72 GLU A C 1
ATOM 590 O O . GLU A 1 72 ? 4.072 -6.559 -28.552 1.00 90.06 72 GLU A O 1
ATOM 595 N N . TYR A 1 73 ? 5.695 -5.488 -27.444 1.00 92.19 73 TYR A N 1
ATOM 596 C CA . TYR A 1 73 ? 4.855 -5.169 -26.295 1.00 92.19 73 TYR A CA 1
ATOM 597 C C . TYR A 1 73 ? 3.902 -4.010 -26.599 1.00 92.19 73 TYR A C 1
ATOM 599 O O . TYR A 1 73 ? 4.254 -3.028 -27.253 1.00 92.19 73 TYR A O 1
ATOM 607 N N . SER A 1 74 ? 2.709 -4.091 -26.018 1.00 93.00 74 SER A N 1
ATOM 608 C CA . SER A 1 74 ? 1.724 -3.013 -25.965 1.00 93.00 74 SER A CA 1
ATOM 609 C C . SER A 1 74 ? 1.342 -2.709 -24.520 1.00 93.00 74 SER A C 1
ATOM 611 O O . SER A 1 74 ? 1.481 -3.553 -23.636 1.00 93.00 74 SER A O 1
ATOM 613 N N . PHE A 1 75 ? 0.809 -1.513 -24.284 1.00 95.19 75 PHE A N 1
ATOM 614 C CA . PHE A 1 75 ? 0.214 -1.165 -22.998 1.00 95.19 75 PHE A CA 1
ATOM 615 C C . PHE A 1 75 ? -1.256 -1.567 -22.974 1.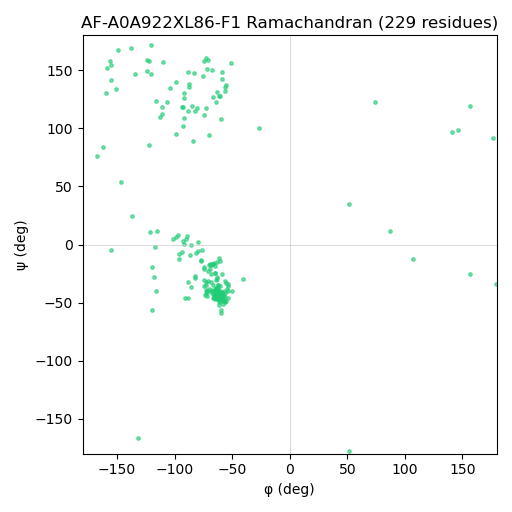00 95.19 75 PHE A C 1
ATOM 617 O O . PHE A 1 75 ? -1.975 -1.344 -23.947 1.00 95.19 75 PHE A O 1
ATOM 624 N N . VAL A 1 76 ? -1.688 -2.129 -21.850 1.00 95.94 76 VAL A N 1
ATOM 625 C CA . VAL A 1 76 ? -3.085 -2.467 -21.579 1.00 95.94 76 VAL A CA 1
ATOM 626 C C . VAL A 1 76 ? -3.447 -2.008 -20.177 1.00 95.94 76 VAL A C 1
ATOM 628 O O . VAL A 1 76 ? -2.622 -2.020 -19.261 1.00 95.94 76 VAL A O 1
ATOM 631 N N . THR A 1 77 ? -4.694 -1.602 -20.003 1.00 96.44 77 THR A N 1
ATOM 632 C CA . THR A 1 77 ? -5.286 -1.395 -18.685 1.00 96.44 77 THR A CA 1
ATOM 633 C C . THR A 1 77 ? -5.563 -2.741 -18.005 1.00 96.44 77 THR A C 1
ATOM 635 O O . THR A 1 77 ? -5.692 -3.765 -18.683 1.00 96.44 77 THR A O 1
ATOM 638 N N . PRO A 1 78 ? -5.725 -2.774 -16.669 1.00 95.12 78 PRO A N 1
ATOM 639 C CA . PRO A 1 78 ? -6.117 -3.999 -15.973 1.00 95.12 78 PRO A CA 1
ATOM 640 C C . PRO A 1 78 ? -7.412 -4.625 -16.516 1.00 95.12 78 PRO A C 1
ATOM 642 O O . PRO A 1 78 ? -7.490 -5.843 -16.643 1.00 95.12 78 PRO A O 1
ATOM 645 N N . SER A 1 79 ? -8.406 -3.809 -16.887 1.00 97.06 79 SER A N 1
ATOM 646 C CA . SER A 1 79 ? -9.661 -4.299 -17.476 1.00 97.06 79 SER A CA 1
ATOM 647 C C . SER A 1 79 ? -9.438 -4.953 -18.840 1.00 97.06 79 SER A C 1
ATOM 649 O O . SER A 1 79 ? -9.921 -6.056 -19.075 1.00 97.06 79 SER A O 1
ATOM 651 N N . GLU A 1 80 ? -8.648 -4.324 -19.714 1.00 97.06 80 GLU A N 1
ATOM 652 C CA . GLU A 1 80 ? -8.299 -4.892 -21.022 1.00 97.06 80 GLU A CA 1
ATOM 653 C C . GLU A 1 80 ? -7.495 -6.188 -20.882 1.00 97.06 80 GLU A C 1
ATOM 655 O O . GLU A 1 80 ? -7.749 -7.147 -21.605 1.00 97.06 80 GLU A O 1
ATOM 660 N N . ALA A 1 81 ? -6.566 -6.259 -19.924 1.00 94.88 81 ALA A N 1
ATOM 661 C CA . ALA A 1 81 ? -5.816 -7.480 -19.648 1.00 94.88 81 ALA A CA 1
ATOM 662 C C . ALA A 1 81 ? -6.743 -8.638 -19.236 1.00 94.88 81 ALA A C 1
ATOM 664 O O . ALA A 1 81 ? -6.571 -9.758 -19.712 1.00 94.88 81 ALA A O 1
ATOM 665 N N . ILE A 1 82 ? -7.751 -8.369 -18.397 1.00 94.81 82 ILE A N 1
ATOM 666 C CA . ILE A 1 82 ? -8.755 -9.363 -17.984 1.00 94.81 82 ILE A CA 1
ATOM 667 C C . ILE A 1 82 ? -9.601 -9.838 -19.177 1.00 94.81 82 ILE A C 1
ATOM 669 O O . ILE A 1 82 ? -9.948 -11.015 -19.247 1.00 94.81 82 ILE A O 1
ATOM 673 N N . GLU A 1 83 ? -9.931 -8.951 -20.117 1.00 96.31 83 GLU A N 1
ATOM 674 C CA . GLU A 1 83 ? -10.715 -9.297 -21.310 1.00 96.31 83 GLU A CA 1
ATOM 675 C C . GLU A 1 83 ? -9.904 -10.077 -22.357 1.00 96.31 83 GLU A C 1
ATOM 677 O O . GLU A 1 83 ? -10.440 -10.958 -23.034 1.00 96.31 83 GLU A O 1
ATOM 682 N N . GLN A 1 84 ? -8.616 -9.761 -22.504 1.00 94.56 84 GLN A N 1
ATOM 683 C CA . GLN A 1 84 ? -7.752 -10.315 -23.550 1.00 94.56 84 GLN A CA 1
ATOM 684 C C . GLN A 1 84 ? -7.070 -11.627 -23.141 1.00 94.56 84 GLN A C 1
ATOM 686 O O . GLN A 1 84 ? -6.818 -12.484 -23.994 1.00 94.56 84 GLN A O 1
ATOM 691 N N . LEU A 1 85 ? -6.752 -11.799 -21.855 1.00 93.38 85 LEU A N 1
ATOM 692 C CA . LEU A 1 85 ? -5.966 -12.929 -21.366 1.00 93.38 85 LEU A CA 1
ATOM 693 C C . LEU A 1 85 ? -6.852 -14.032 -20.790 1.00 93.38 85 LEU A C 1
ATOM 695 O O . LEU A 1 85 ? -7.824 -13.795 -20.077 1.00 93.38 85 LEU A O 1
ATOM 699 N N . LYS A 1 86 ? -6.483 -15.285 -21.068 1.00 92.44 86 LYS A N 1
ATOM 700 C CA . LYS A 1 86 ? -7.171 -16.445 -20.495 1.00 92.44 86 LYS A CA 1
ATOM 701 C C . LYS A 1 86 ? -6.560 -16.805 -19.139 1.00 92.44 86 LYS A C 1
ATOM 703 O O . LYS A 1 86 ? -5.335 -16.895 -19.050 1.00 92.44 86 LYS A O 1
ATOM 708 N N . PRO A 1 87 ? -7.378 -17.095 -18.109 1.00 91.94 87 PRO A N 1
ATOM 709 C CA . PRO A 1 87 ? -6.882 -17.663 -16.863 1.00 91.94 87 PRO A CA 1
ATOM 710 C C . PRO A 1 87 ? -6.114 -18.963 -17.125 1.00 91.94 87 PRO A C 1
ATOM 712 O O . PRO A 1 87 ? -6.597 -19.836 -17.846 1.00 91.94 87 PRO A O 1
ATOM 715 N N . VAL A 1 88 ? -4.925 -19.089 -16.534 1.00 90.38 88 VAL A N 1
ATOM 716 C CA . VAL A 1 88 ? -4.047 -20.255 -16.734 1.00 90.38 88 VAL A CA 1
ATOM 717 C C . VAL A 1 88 ? -4.322 -21.344 -15.698 1.00 90.38 88 VAL A C 1
ATOM 719 O O . VAL A 1 88 ? -4.435 -22.518 -16.041 1.00 90.38 88 VAL A O 1
ATOM 722 N N . SER A 1 89 ? -4.435 -20.965 -14.424 1.00 92.56 89 SER A N 1
ATOM 723 C CA . SER A 1 89 ? -4.626 -21.887 -13.302 1.00 92.56 89 SER A CA 1
ATOM 724 C C . SER A 1 89 ? -5.221 -21.149 -12.102 1.00 92.56 89 SER A C 1
ATOM 726 O O . SER A 1 89 ? -4.958 -19.954 -11.944 1.00 92.56 89 SER A O 1
ATOM 728 N N . PRO A 1 90 ? -5.976 -21.827 -11.218 1.00 94.12 90 PRO A N 1
ATOM 729 C CA . PRO A 1 90 ? -6.237 -21.298 -9.886 1.00 94.12 90 PRO A CA 1
ATOM 730 C C . PRO A 1 90 ? -4.921 -21.074 -9.126 1.00 94.12 90 PRO A C 1
ATOM 732 O O . PRO A 1 90 ? -3.994 -21.884 -9.215 1.00 94.12 90 PRO A O 1
ATOM 735 N N . LEU A 1 91 ? -4.874 -19.989 -8.355 1.00 92.12 91 LEU A N 1
ATOM 736 C CA . LEU A 1 91 ? -3.810 -19.690 -7.403 1.00 92.12 91 LEU A CA 1
ATOM 737 C C . LEU A 1 91 ? -4.347 -19.922 -5.987 1.00 92.12 91 LEU A C 1
ATOM 739 O O . LEU A 1 91 ? -5.347 -19.322 -5.597 1.00 92.12 91 LEU A O 1
ATOM 743 N N . SER A 1 92 ? -3.694 -20.796 -5.222 1.00 94.62 92 SER A N 1
ATOM 744 C CA . SER A 1 92 ? -4.052 -21.049 -3.824 1.00 94.62 92 SER A CA 1
ATOM 745 C C . SER A 1 92 ? -3.214 -20.171 -2.902 1.00 94.62 92 SER A C 1
ATOM 747 O O . SER A 1 92 ? -1.996 -20.326 -2.849 1.00 94.62 92 SER A O 1
ATOM 749 N N . VAL A 1 93 ? -3.871 -19.298 -2.139 1.00 94.06 93 VAL A N 1
ATOM 750 C CA . VAL A 1 93 ? -3.236 -18.386 -1.176 1.00 94.06 93 VAL A CA 1
ATOM 751 C C . VAL A 1 93 ? -3.838 -18.662 0.209 1.00 94.06 93 VAL A C 1
ATOM 753 O O . VAL A 1 93 ? -4.846 -18.059 0.568 1.00 94.06 93 VAL A O 1
ATOM 756 N N . PRO A 1 94 ? -3.302 -19.645 0.964 1.00 94.06 94 PRO A N 1
ATOM 757 C CA . PRO A 1 94 ? -3.918 -20.109 2.212 1.00 94.06 94 PRO A CA 1
ATOM 758 C C . PRO A 1 94 ? -3.743 -19.133 3.382 1.00 94.06 94 PRO A C 1
ATOM 760 O O . PRO A 1 94 ? -4.504 -19.197 4.341 1.00 94.06 94 PRO A O 1
ATOM 763 N N . ASN A 1 95 ? -2.751 -18.245 3.301 1.00 93.75 95 ASN A N 1
ATOM 764 C CA . ASN A 1 95 ? -2.463 -17.225 4.303 1.00 93.75 95 ASN A CA 1
ATOM 765 C C . ASN A 1 95 ? -2.467 -15.846 3.638 1.00 93.75 95 ASN A C 1
ATOM 767 O O . ASN A 1 95 ? -2.078 -15.756 2.472 1.00 93.75 95 ASN A O 1
ATOM 771 N N . PRO A 1 96 ? -2.844 -14.774 4.354 1.00 93.50 96 PRO A N 1
ATOM 772 C CA . PRO A 1 96 ? -2.699 -13.419 3.844 1.00 93.50 96 PRO A CA 1
ATOM 773 C C . PRO A 1 96 ? -1.246 -13.124 3.456 1.00 93.50 96 PRO A C 1
ATOM 775 O O . PRO A 1 96 ? -0.321 -13.432 4.208 1.00 93.50 96 PRO A O 1
ATOM 778 N N . ILE A 1 97 ? -1.068 -12.507 2.293 1.00 93.75 97 ILE A N 1
ATOM 779 C CA . ILE A 1 97 ? 0.225 -12.060 1.774 1.00 93.75 97 ILE A CA 1
ATOM 780 C C . ILE A 1 97 ? 0.174 -10.560 1.512 1.00 93.75 97 ILE A C 1
ATOM 782 O O . ILE A 1 97 ? -0.902 -9.989 1.318 1.00 93.75 97 ILE A O 1
ATOM 786 N N . SER A 1 98 ? 1.338 -9.930 1.487 1.00 92.25 98 SER A N 1
ATOM 787 C CA . SER A 1 98 ? 1.478 -8.524 1.137 1.00 92.25 98 SER A CA 1
ATOM 788 C C . SER A 1 98 ? 2.677 -8.310 0.225 1.00 92.25 98 SER A C 1
ATOM 790 O O . SER A 1 98 ? 3.517 -9.191 0.042 1.00 92.25 98 SER A O 1
ATOM 792 N N . TRP A 1 99 ? 2.763 -7.109 -0.340 1.00 88.94 99 TRP A N 1
ATOM 793 C CA . TRP A 1 99 ? 3.961 -6.679 -1.046 1.00 88.94 99 TRP A CA 1
ATOM 794 C C . TRP A 1 99 ? 4.943 -5.909 -0.153 1.00 88.94 99 TRP A C 1
ATOM 796 O O . TRP A 1 99 ? 5.974 -5.454 -0.632 1.00 88.94 99 TRP A O 1
ATOM 806 N N . ALA A 1 100 ? 4.657 -5.757 1.139 1.00 86.00 100 ALA A N 1
ATOM 807 C CA . ALA A 1 100 ? 5.535 -5.037 2.052 1.00 86.00 100 ALA A CA 1
ATOM 808 C C . ALA A 1 100 ? 6.666 -5.933 2.568 1.00 86.00 100 ALA A C 1
ATOM 810 O O . ALA A 1 100 ? 6.471 -7.133 2.777 1.00 86.00 100 ALA A O 1
ATOM 811 N N . ASP A 1 101 ? 7.822 -5.308 2.806 1.00 82.12 101 ASP A N 1
ATOM 812 C CA . ASP A 1 101 ? 9.046 -5.906 3.352 1.00 82.12 101 ASP A CA 1
ATOM 813 C C . ASP A 1 101 ? 9.518 -7.186 2.619 1.00 82.12 101 ASP A C 1
ATOM 815 O O . ASP A 1 101 ? 8.942 -7.637 1.626 1.00 82.12 101 ASP A O 1
ATOM 819 N N . GLU A 1 102 ? 10.602 -7.798 3.099 1.00 82.06 102 GLU A N 1
ATOM 820 C CA . GLU A 1 102 ? 11.098 -9.082 2.582 1.00 82.06 102 GLU A CA 1
ATOM 821 C C . GLU A 1 102 ? 10.146 -10.249 2.899 1.00 82.06 102 GLU A C 1
ATOM 823 O O . GLU A 1 102 ? 10.010 -11.177 2.104 1.00 82.06 102 GLU A O 1
ATOM 828 N N . ALA A 1 103 ? 9.451 -10.190 4.041 1.00 84.25 103 ALA A N 1
ATOM 829 C CA . ALA A 1 103 ? 8.600 -11.278 4.530 1.00 84.25 103 ALA A CA 1
ATOM 830 C C . ALA A 1 103 ? 7.327 -11.505 3.690 1.00 84.25 103 ALA A C 1
ATOM 832 O O . ALA A 1 103 ? 6.762 -12.597 3.736 1.00 84.25 103 ALA A O 1
ATOM 833 N N . ARG A 1 104 ? 6.881 -10.499 2.914 1.00 89.06 104 ARG A N 1
ATOM 834 C CA . ARG A 1 104 ? 5.692 -10.555 2.035 1.00 89.06 104 ARG A CA 1
ATOM 835 C C . ARG A 1 104 ? 4.415 -11.041 2.735 1.00 89.06 104 ARG A C 1
ATOM 837 O O . ARG A 1 104 ? 3.566 -11.707 2.140 1.00 89.06 104 ARG A O 1
ATOM 844 N N . ASP A 1 105 ? 4.260 -10.690 4.006 1.00 92.12 105 ASP A N 1
ATOM 845 C CA . ASP A 1 105 ? 3.143 -11.078 4.869 1.00 92.12 105 ASP A CA 1
ATOM 846 C C . ASP A 1 105 ? 2.566 -9.851 5.612 1.00 92.12 105 ASP A C 1
ATOM 848 O O . ASP A 1 105 ? 2.837 -8.701 5.261 1.00 92.12 105 ASP A O 1
ATOM 852 N N . LEU A 1 106 ? 1.739 -10.068 6.639 1.00 93.38 106 LEU A N 1
ATOM 853 C CA . LEU A 1 106 ? 1.118 -8.981 7.412 1.00 93.38 106 LEU A CA 1
ATOM 854 C C . LEU A 1 106 ? 2.038 -8.354 8.467 1.00 93.38 106 LEU A C 1
ATOM 856 O O . LEU A 1 106 ? 1.611 -7.470 9.211 1.00 93.38 106 LEU A O 1
ATOM 860 N N . SER A 1 107 ? 3.293 -8.787 8.573 1.00 92.00 107 SER A N 1
ATOM 861 C CA . SER A 1 107 ? 4.170 -8.367 9.665 1.00 92.00 107 SER A CA 1
ATOM 862 C C . SER A 1 107 ? 4.547 -6.879 9.608 1.00 92.00 107 SER A C 1
ATOM 864 O O . SER A 1 107 ? 4.932 -6.321 10.632 1.00 92.00 107 SER A O 1
ATOM 866 N N . ALA A 1 108 ? 4.376 -6.197 8.471 1.00 91.19 108 ALA A N 1
ATOM 867 C CA . ALA A 1 108 ? 4.502 -4.737 8.404 1.00 91.19 108 ALA A CA 1
ATOM 868 C C . ALA A 1 108 ? 3.425 -4.001 9.233 1.00 91.19 108 ALA A C 1
ATOM 870 O O . ALA A 1 108 ? 3.679 -2.898 9.709 1.00 91.19 108 ALA A O 1
ATOM 871 N N . TRP A 1 109 ? 2.266 -4.625 9.481 1.00 94.88 109 TRP A N 1
ATOM 872 C CA . TRP A 1 109 ? 1.139 -4.011 10.199 1.00 94.88 109 TRP A CA 1
ATOM 873 C C . TRP A 1 109 ? 0.735 -4.724 11.489 1.00 94.88 109 TRP A C 1
ATOM 875 O O . TRP A 1 109 ? 0.049 -4.103 12.284 1.00 94.88 109 TRP A O 1
ATOM 885 N N . LEU A 1 110 ? 1.107 -5.995 11.704 1.00 95.50 110 LEU A N 1
ATOM 886 C CA . LEU A 1 110 ? 0.610 -6.821 12.826 1.00 95.50 110 LEU A CA 1
ATOM 887 C C . LEU A 1 110 ? 1.701 -7.661 13.528 1.00 95.50 110 LEU A C 1
ATOM 889 O O . LEU A 1 110 ? 1.415 -8.703 14.126 1.00 95.50 110 LEU A O 1
ATOM 893 N N . SER A 1 111 ? 2.970 -7.248 13.463 1.00 92.56 111 SER A N 1
ATOM 894 C CA . SER A 1 111 ? 4.085 -8.036 14.021 1.00 92.56 111 SER A CA 1
ATOM 895 C C . SER A 1 111 ? 4.297 -7.868 15.524 1.00 92.56 111 SER A C 1
ATOM 897 O O . SER A 1 111 ? 4.769 -8.804 16.174 1.00 92.56 111 SER A O 1
ATOM 899 N N . ASN A 1 112 ? 3.921 -6.729 16.107 1.00 94.81 112 ASN A N 1
ATOM 900 C CA . ASN A 1 112 ? 4.174 -6.422 17.518 1.00 94.81 112 ASN A CA 1
ATOM 901 C C . ASN A 1 112 ? 2.890 -6.174 18.331 1.00 94.81 112 ASN A C 1
ATOM 903 O O . ASN A 1 112 ? 1.792 -6.114 17.780 1.00 94.81 112 ASN A O 1
ATOM 907 N N . ASP A 1 113 ? 3.041 -6.064 19.653 1.00 97.38 113 ASP A N 1
ATOM 908 C CA . ASP A 1 113 ? 1.911 -5.899 20.576 1.00 97.38 113 ASP A CA 1
ATOM 909 C C . ASP A 1 113 ? 1.191 -4.555 20.406 1.00 97.38 113 ASP A C 1
ATOM 911 O O . ASP A 1 113 ? -0.028 -4.528 20.492 1.00 97.38 113 ASP A O 1
ATOM 915 N N . LEU A 1 114 ? 1.905 -3.466 20.089 1.00 97.12 114 LEU A N 1
ATOM 916 C CA . LEU A 1 114 ? 1.299 -2.140 19.868 1.00 97.12 114 LEU A CA 1
ATOM 917 C C . LEU A 1 114 ? 0.349 -2.164 18.667 1.00 97.12 114 LEU A C 1
ATOM 919 O O . LEU A 1 114 ? -0.773 -1.674 18.721 1.00 97.12 114 LEU A O 1
ATOM 923 N N . GLN A 1 115 ? 0.822 -2.766 17.578 1.00 97.31 115 GLN A N 1
ATOM 924 C CA . GLN A 1 115 ? 0.079 -2.945 16.343 1.00 97.31 115 GLN A CA 1
ATOM 925 C C . GLN A 1 115 ? -1.173 -3.800 16.548 1.00 97.31 115 GLN A C 1
ATOM 927 O O . GLN A 1 115 ? -2.253 -3.425 16.094 1.00 97.31 115 GLN A O 1
ATOM 932 N N . ARG A 1 116 ? -1.029 -4.943 17.233 1.00 98.12 116 ARG A N 1
ATOM 933 C CA . ARG A 1 116 ? -2.151 -5.846 17.517 1.00 98.12 116 ARG A CA 1
ATOM 934 C C . ARG A 1 116 ? -3.172 -5.205 18.443 1.00 98.12 116 ARG A C 1
ATOM 936 O O . ARG A 1 116 ? -4.350 -5.245 18.118 1.00 98.12 116 ARG A O 1
ATOM 943 N N . ASP A 1 117 ? -2.729 -4.570 19.523 1.00 98.50 117 ASP A N 1
ATOM 944 C CA . ASP A 1 117 ? -3.621 -3.901 20.470 1.00 98.50 117 ASP A CA 1
ATOM 945 C C . ASP A 1 117 ? -4.431 -2.784 19.797 1.00 98.50 117 ASP A C 1
ATOM 947 O O . ASP A 1 117 ? -5.658 -2.762 19.901 1.00 98.50 117 ASP A O 1
ATOM 951 N N . ALA A 1 118 ? -3.779 -1.919 19.011 1.00 98.50 118 ALA A N 1
ATOM 952 C CA . ALA A 1 118 ? -4.461 -0.861 18.269 1.00 98.50 118 ALA A CA 1
ATOM 953 C C . ALA A 1 118 ? -5.471 -1.419 17.253 1.00 98.50 118 ALA A C 1
ATOM 955 O O . ALA A 1 118 ? -6.586 -0.905 17.128 1.00 98.50 118 ALA A O 1
ATOM 956 N N . PHE A 1 119 ? -5.097 -2.476 16.527 1.00 98.31 119 PHE A N 1
ATOM 957 C CA . PHE A 1 119 ? -5.965 -3.117 15.542 1.00 98.31 119 PHE A CA 1
ATOM 958 C C . PHE A 1 119 ? -7.173 -3.798 16.197 1.00 98.31 119 PHE A C 1
ATOM 960 O O . PHE A 1 119 ? -8.301 -3.629 15.733 1.00 98.31 119 PHE A O 1
ATOM 967 N N . GLU A 1 120 ? -6.958 -4.552 17.275 1.00 98.31 120 GLU A N 1
ATOM 968 C CA . GLU A 1 120 ? -8.013 -5.247 18.017 1.00 98.31 120 GLU A CA 1
ATOM 969 C C . GLU A 1 120 ? -8.964 -4.254 18.690 1.00 98.31 120 GLU A C 1
ATOM 971 O O . GLU A 1 120 ? -10.179 -4.389 18.550 1.00 98.31 120 GLU A O 1
ATOM 976 N N . SER A 1 121 ? -8.427 -3.208 19.326 1.00 98.38 121 SER A N 1
ATOM 977 C CA . SER A 1 121 ? -9.209 -2.131 19.944 1.00 98.38 121 SER A CA 1
ATOM 978 C C . SER A 1 121 ? -10.118 -1.441 18.940 1.00 98.38 121 SER A C 1
ATOM 980 O O . SER A 1 121 ? -11.293 -1.210 19.217 1.00 98.38 121 SER A O 1
ATOM 982 N N . LEU A 1 122 ? -9.595 -1.157 17.742 1.00 98.50 122 LEU A N 1
ATOM 983 C CA . LEU A 1 122 ? -10.410 -0.663 16.647 1.00 98.50 122 LEU A CA 1
ATOM 984 C C . LEU A 1 122 ? -11.493 -1.701 16.331 1.00 98.50 122 LEU A C 1
ATOM 986 O O . LEU A 1 122 ? -12.676 -1.405 16.459 1.00 98.50 122 LEU A O 1
ATOM 990 N N . TYR A 1 123 ? -11.103 -2.930 15.987 1.00 97.81 123 TYR A N 1
ATOM 991 C CA . TYR A 1 123 ? -12.005 -3.989 15.527 1.00 97.81 123 TYR A CA 1
ATOM 992 C C . TYR A 1 123 ? -13.184 -4.270 16.471 1.00 97.81 123 TYR A C 1
ATOM 994 O O . TYR A 1 123 ? -14.285 -4.554 15.994 1.00 97.81 123 TYR A O 1
ATOM 1002 N N . LEU A 1 124 ? -12.998 -4.139 17.787 1.00 98.12 124 LEU A N 1
ATOM 1003 C CA . LEU A 1 124 ? -14.061 -4.297 18.786 1.00 98.12 124 LEU A CA 1
ATOM 1004 C C . LEU A 1 124 ? -15.233 -3.319 18.597 1.00 98.12 124 LEU A C 1
ATOM 1006 O O . LEU A 1 124 ? -16.366 -3.648 18.945 1.00 98.12 124 LEU A O 1
ATOM 1010 N N . LEU A 1 125 ? -15.008 -2.156 17.980 1.00 97.88 125 LEU A N 1
ATOM 1011 C CA . LEU A 1 125 ? -16.056 -1.166 17.708 1.00 97.88 125 LEU A CA 1
ATOM 1012 C C . LEU A 1 125 ? -16.921 -1.509 16.484 1.00 97.88 125 LEU A C 1
ATOM 1014 O O . LEU A 1 125 ? -17.905 -0.816 16.219 1.00 97.88 125 LEU A O 1
ATOM 1018 N N . LYS A 1 126 ? -16.588 -2.566 15.730 1.00 97.25 126 LYS A N 1
ATOM 1019 C CA . LYS A 1 126 ? -17.267 -2.937 14.477 1.00 97.25 126 LYS A CA 1
ATOM 1020 C C . LYS A 1 126 ? -18.780 -3.082 14.637 1.00 97.25 126 LYS A C 1
ATOM 1022 O O . LYS A 1 126 ? -19.516 -2.571 13.797 1.00 97.25 126 LYS A O 1
ATOM 1027 N N . ASP A 1 127 ? -19.239 -3.770 15.679 1.00 96.38 127 ASP A N 1
ATOM 1028 C CA . ASP A 1 127 ? -20.669 -4.043 15.861 1.00 96.38 127 ASP A CA 1
ATOM 1029 C C . ASP A 1 127 ? -21.432 -2.768 16.252 1.00 96.38 127 ASP A C 1
ATOM 1031 O O . ASP A 1 127 ? -22.493 -2.484 15.702 1.00 96.38 127 ASP A O 1
ATOM 1035 N N . ALA A 1 128 ? -20.849 -1.926 17.110 1.00 96.06 128 ALA A N 1
ATOM 1036 C CA . ALA A 1 128 ? -21.420 -0.617 17.429 1.00 96.06 128 ALA A CA 1
ATOM 1037 C C . ALA A 1 128 ? -21.473 0.303 16.193 1.00 96.06 128 ALA A C 1
ATOM 1039 O O . ALA A 1 128 ? -22.442 1.038 16.000 1.00 96.06 128 ALA A O 1
ATOM 1040 N N . MET A 1 129 ? -20.460 0.235 15.325 1.00 97.31 129 MET A N 1
ATOM 1041 C CA . MET A 1 129 ? -20.435 0.967 14.058 1.00 97.31 129 MET A CA 1
ATOM 1042 C C . MET A 1 129 ? -21.417 0.428 13.021 1.00 97.31 129 MET A C 1
ATOM 1044 O O . MET A 1 129 ? -21.926 1.211 12.224 1.00 97.31 129 MET A O 1
ATOM 1048 N N . HIS A 1 130 ? -21.702 -0.874 13.022 1.00 95.19 130 HIS A N 1
ATOM 1049 C CA . HIS A 1 130 ? -22.723 -1.465 12.159 1.00 95.19 130 HIS A CA 1
ATOM 1050 C C . HIS A 1 130 ? -24.113 -0.874 12.443 1.00 95.19 130 HIS A C 1
ATOM 1052 O O . HIS A 1 130 ? -24.885 -0.645 11.515 1.00 95.19 130 HIS A O 1
ATOM 1058 N N . ASP A 1 131 ? -24.401 -0.565 13.708 1.00 93.50 131 ASP A N 1
ATOM 1059 C CA . ASP A 1 131 ? -25.670 0.029 14.138 1.00 93.50 131 ASP A CA 1
ATOM 1060 C C . ASP A 1 131 ? -25.656 1.574 14.128 1.00 93.50 131 ASP A C 1
ATOM 1062 O O . ASP A 1 131 ? -26.624 2.221 14.557 1.00 93.50 131 ASP A O 1
ATOM 1066 N N . CYS A 1 132 ? -24.568 2.185 13.651 1.00 94.94 132 CYS A N 1
ATOM 1067 C CA . CYS A 1 132 ? -24.388 3.629 13.581 1.00 94.94 132 CYS A CA 1
ATOM 1068 C C . CYS A 1 132 ? -24.837 4.185 12.222 1.00 94.94 132 CYS A C 1
ATOM 1070 O O . CYS A 1 132 ? -24.243 3.884 11.192 1.00 94.94 132 CYS A O 1
ATOM 1072 N N . ASP A 1 133 ? -25.840 5.070 12.232 1.00 95.31 133 ASP A N 1
ATOM 1073 C CA . ASP A 1 133 ? -26.326 5.760 11.024 1.00 95.31 133 ASP A CA 1
ATOM 1074 C C . ASP A 1 133 ? -25.746 7.183 10.884 1.00 95.31 133 ASP A C 1
ATOM 1076 O O . ASP A 1 133 ? -26.177 7.961 10.035 1.00 95.31 133 ASP A O 1
ATOM 1080 N N . ASP A 1 134 ? -24.802 7.570 11.749 1.00 97.44 134 ASP A N 1
ATOM 1081 C CA . ASP A 1 134 ? -24.167 8.888 11.697 1.00 97.44 134 ASP A CA 1
ATOM 1082 C C . ASP A 1 134 ? -23.037 8.899 10.654 1.00 97.44 134 ASP A C 1
ATOM 1084 O O . ASP A 1 134 ? -22.014 8.211 10.779 1.00 97.44 134 ASP A O 1
ATOM 1088 N N . GLU A 1 135 ? -23.212 9.701 9.602 1.00 97.50 135 GLU A N 1
ATOM 1089 C CA . GLU A 1 135 ? -22.247 9.800 8.504 1.00 97.50 135 GLU A CA 1
ATOM 1090 C C . GLU A 1 135 ? -20.887 10.362 8.953 1.00 97.50 135 GLU A C 1
ATOM 1092 O O . GLU A 1 135 ? -19.845 9.988 8.403 1.00 97.50 135 GLU A O 1
ATOM 1097 N N . HIS A 1 136 ? -20.858 11.236 9.965 1.00 97.62 136 HIS A N 1
ATOM 1098 C CA . HIS A 1 136 ? -19.617 11.811 10.477 1.00 97.62 136 HIS A CA 1
ATOM 1099 C C . HIS A 1 136 ? -18.813 10.790 11.282 1.00 97.62 136 HIS A C 1
ATOM 1101 O O . HIS A 1 136 ? -17.596 10.698 11.090 1.00 97.62 136 HIS A O 1
ATOM 1107 N N . LEU A 1 137 ? -19.463 10.006 12.146 1.00 97.88 137 LEU A N 1
ATOM 1108 C CA . LEU A 1 137 ? -18.827 8.896 12.860 1.00 97.88 137 LEU A CA 1
ATOM 1109 C C . LEU A 1 137 ? -18.357 7.821 11.880 1.00 97.88 137 LEU A C 1
ATOM 1111 O O . LEU A 1 137 ? -17.205 7.401 11.952 1.00 97.88 137 LEU A O 1
ATOM 1115 N N . THR A 1 138 ? -19.177 7.476 10.886 1.00 98.12 138 THR A N 1
ATOM 1116 C CA . THR A 1 138 ? -18.801 6.530 9.823 1.00 98.12 138 THR A CA 1
ATOM 1117 C C . THR A 1 138 ? -17.562 6.991 9.057 1.00 98.12 138 THR A C 1
ATOM 1119 O O . THR A 1 138 ? -16.653 6.204 8.787 1.00 98.12 138 THR A O 1
ATOM 1122 N N . ARG A 1 139 ? -17.478 8.280 8.716 1.00 98.12 139 ARG A N 1
ATOM 1123 C CA . ARG A 1 139 ? -16.306 8.841 8.034 1.00 98.12 139 ARG A CA 1
ATOM 1124 C C . ARG A 1 139 ? -15.050 8.782 8.906 1.00 98.12 139 ARG A C 1
ATOM 1126 O O . ARG A 1 139 ? -14.000 8.387 8.408 1.00 98.12 139 ARG A O 1
ATOM 1133 N N . LYS A 1 140 ? -15.145 9.148 10.187 1.00 98.06 140 LYS A N 1
ATOM 1134 C CA . LYS A 1 140 ? -14.012 9.077 11.129 1.00 98.06 140 LYS A CA 1
ATOM 1135 C C . LYS A 1 140 ? -13.543 7.640 11.347 1.00 98.06 140 LYS A C 1
ATOM 1137 O O . LYS A 1 140 ? -12.347 7.385 11.294 1.00 98.06 140 LYS A O 1
ATOM 1142 N N . TRP A 1 141 ? -14.479 6.708 11.491 1.00 98.19 141 TRP A N 1
ATOM 1143 C CA . TRP A 1 141 ? -14.206 5.277 11.567 1.00 98.19 141 TRP A CA 1
ATOM 1144 C C . TRP A 1 141 ? -13.423 4.764 10.354 1.00 98.19 141 TRP A C 1
ATOM 1146 O O . TRP A 1 141 ? -12.478 3.993 10.499 1.00 98.19 141 TRP A O 1
ATOM 1156 N N . ARG A 1 142 ? -13.772 5.216 9.142 1.00 97.69 142 ARG A N 1
ATOM 1157 C CA . ARG A 1 142 ? -13.011 4.885 7.924 1.00 97.69 142 ARG A CA 1
ATOM 1158 C C . ARG A 1 142 ? -11.586 5.434 7.968 1.00 97.69 142 ARG A C 1
ATOM 1160 O O . ARG A 1 142 ? -10.673 4.730 7.563 1.00 97.69 142 ARG A O 1
ATOM 1167 N N . TYR A 1 143 ? -11.384 6.647 8.482 1.00 98.25 143 TYR A N 1
ATOM 1168 C CA . TYR A 1 143 ? -10.037 7.208 8.635 1.00 98.25 143 TYR A CA 1
ATOM 1169 C C . TYR A 1 143 ? -9.184 6.425 9.629 1.00 98.25 143 TYR A C 1
ATOM 1171 O O . TYR A 1 143 ? -8.035 6.132 9.319 1.00 98.25 143 TYR A O 1
ATOM 1179 N N . LEU A 1 144 ? -9.756 6.002 10.757 1.00 98.19 144 LEU A N 1
ATOM 1180 C CA . LEU A 1 144 ? -9.046 5.197 11.757 1.00 98.19 144 LEU A CA 1
ATOM 1181 C C . LEU A 1 144 ? -8.626 3.806 11.252 1.00 98.19 144 LEU A C 1
ATOM 1183 O O . LEU A 1 144 ? -7.731 3.202 11.836 1.00 98.19 144 LEU A O 1
ATOM 1187 N N . GLN A 1 145 ? -9.231 3.316 10.166 1.00 97.88 145 GLN A N 1
ATOM 1188 C CA . GLN A 1 145 ? -8.873 2.051 9.509 1.00 97.88 145 GLN A CA 1
ATOM 1189 C C . GLN A 1 145 ? -7.742 2.186 8.478 1.00 97.88 145 GLN A C 1
ATOM 1191 O O . GLN A 1 145 ? -7.365 1.192 7.859 1.00 97.88 145 GLN A O 1
ATOM 1196 N N . THR A 1 146 ? -7.205 3.390 8.264 1.00 96.94 146 THR A N 1
ATOM 1197 C CA . THR A 1 146 ? -6.089 3.603 7.333 1.00 96.94 146 THR A CA 1
ATOM 1198 C C . THR A 1 146 ? -4.865 2.811 7.800 1.00 96.94 146 THR A C 1
ATOM 1200 O O . THR A 1 146 ? -4.452 2.925 8.955 1.00 96.94 146 THR A O 1
ATOM 1203 N N . SER A 1 147 ? -4.278 2.004 6.911 1.00 95.12 147 SER A N 1
ATOM 1204 C CA . SER A 1 147 ? -3.202 1.063 7.251 1.00 95.12 147 SER A CA 1
ATOM 1205 C C . SER A 1 147 ? -1.930 1.737 7.761 1.00 95.12 147 SER A C 1
ATOM 1207 O O . SER A 1 147 ? -1.205 1.150 8.563 1.00 95.12 147 SER A O 1
ATOM 1209 N N . ASP A 1 148 ? -1.679 2.974 7.335 1.00 93.75 148 ASP A N 1
ATOM 1210 C CA . ASP A 1 148 ? -0.543 3.802 7.735 1.00 93.75 148 ASP A CA 1
ATOM 1211 C C . ASP A 1 148 ? -0.435 3.938 9.253 1.00 93.75 148 ASP A C 1
ATOM 1213 O O . ASP A 1 148 ? 0.663 3.890 9.797 1.00 93.75 148 ASP A O 1
ATOM 1217 N N . HIS A 1 149 ? -1.566 4.008 9.963 1.00 96.12 149 HIS A N 1
ATOM 1218 C CA . HIS A 1 149 ? -1.566 4.064 11.424 1.00 96.12 149 HIS A CA 1
ATOM 1219 C C . HIS A 1 149 ? -0.818 2.879 12.037 1.00 96.12 149 HIS A C 1
ATOM 1221 O O . HIS A 1 149 ? 0.069 3.076 12.864 1.00 96.12 149 HIS A O 1
ATOM 1227 N N . PHE A 1 150 ? -1.126 1.658 11.597 1.00 95.62 150 PHE A N 1
ATOM 1228 C CA . PHE A 1 150 ? -0.465 0.451 12.091 1.00 95.62 150 PHE A CA 1
ATOM 1229 C C . PHE A 1 150 ? 0.961 0.330 11.555 1.00 95.62 150 PHE A C 1
ATOM 1231 O O . PHE A 1 150 ? 1.852 -0.121 12.274 1.00 95.62 150 PHE A O 1
ATOM 1238 N N . TYR A 1 151 ? 1.198 0.770 10.318 1.00 92.19 151 TYR A N 1
ATOM 1239 C CA . TYR A 1 151 ? 2.533 0.802 9.723 1.00 92.19 151 TYR A CA 1
ATOM 1240 C C . TYR A 1 151 ? 3.493 1.672 10.553 1.00 92.19 151 TYR A C 1
ATOM 1242 O O . TYR A 1 151 ? 4.583 1.231 10.908 1.00 92.19 151 TYR A O 1
ATOM 1250 N N . TYR A 1 152 ? 3.049 2.854 10.995 1.00 92.81 152 TYR A N 1
ATOM 1251 C CA . TYR A 1 152 ? 3.832 3.759 11.844 1.00 92.81 152 TYR A CA 1
ATOM 1252 C C . TYR A 1 152 ? 4.122 3.216 13.249 1.00 92.81 152 TYR A C 1
ATOM 1254 O O . TYR A 1 152 ? 5.031 3.710 13.915 1.00 92.81 152 TYR A O 1
ATOM 1262 N N . MET A 1 153 ? 3.387 2.193 13.695 1.00 94.56 153 MET A N 1
ATOM 1263 C CA . MET A 1 153 ? 3.613 1.482 14.960 1.00 94.56 153 MET A CA 1
ATOM 1264 C C . MET A 1 153 ? 4.521 0.252 14.805 1.00 94.56 153 MET A C 1
ATOM 1266 O O . MET A 1 153 ? 4.775 -0.456 15.785 1.00 94.56 153 MET A O 1
ATOM 1270 N N . CYS A 1 154 ? 5.009 -0.043 13.596 1.00 90.31 154 CYS A N 1
ATOM 1271 C CA . CYS A 1 154 ? 5.942 -1.142 13.373 1.00 90.31 154 CYS A CA 1
ATOM 1272 C C . CYS A 1 154 ? 7.210 -0.937 14.219 1.00 90.31 154 CYS A C 1
ATOM 1274 O O . CYS A 1 154 ? 7.607 0.185 14.497 1.00 90.31 154 CYS A O 1
ATOM 1276 N N . THR A 1 155 ? 7.867 -2.006 14.669 1.00 86.62 155 THR A N 1
ATOM 1277 C CA . THR A 1 155 ? 9.121 -1.923 15.455 1.00 86.62 155 THR A CA 1
ATOM 1278 C C . THR A 1 155 ? 10.305 -2.561 14.739 1.00 86.62 155 THR A C 1
ATOM 1280 O O . THR A 1 155 ? 11.439 -2.470 15.208 1.00 86.62 155 THR A O 1
ATOM 1283 N N . LYS A 1 156 ? 10.076 -3.137 13.553 1.00 75.38 156 LYS A N 1
ATOM 1284 C CA . LYS A 1 156 ? 11.126 -3.705 12.697 1.00 75.38 156 LYS A CA 1
ATOM 1285 C C . LYS A 1 156 ? 12.171 -2.682 12.244 1.00 75.38 156 LYS A C 1
ATOM 1287 O O . LYS A 1 156 ? 13.258 -3.073 11.837 1.00 75.38 156 LYS A O 1
ATOM 1292 N N . TYR A 1 157 ? 11.878 -1.388 12.400 1.00 58.19 157 TYR A N 1
ATOM 1293 C CA . TYR A 1 157 ? 12.808 -0.260 12.279 1.00 58.19 157 TYR A CA 1
ATOM 1294 C C . TYR A 1 157 ? 14.195 -0.493 12.895 1.00 58.19 157 TYR A C 1
ATOM 1296 O O . TYR A 1 157 ? 15.166 0.108 12.442 1.00 58.19 157 TYR A O 1
ATOM 1304 N N . PHE A 1 158 ? 14.302 -1.322 13.938 1.00 51.59 158 PHE A N 1
ATOM 1305 C CA . PHE A 1 158 ? 15.579 -1.617 14.590 1.00 51.59 158 PHE A CA 1
ATOM 1306 C C . PHE A 1 158 ? 16.432 -2.677 13.871 1.00 51.59 158 PHE A C 1
ATOM 1308 O O . PHE A 1 158 ? 17.579 -2.870 14.267 1.00 51.59 158 PHE A O 1
ATOM 1315 N N . ALA A 1 159 ? 15.910 -3.340 12.833 1.00 47.88 159 ALA A N 1
ATOM 1316 C CA . ALA A 1 159 ? 16.606 -4.395 12.097 1.00 47.88 159 ALA A CA 1
ATOM 1317 C C . ALA A 1 159 ? 16.853 -4.083 10.606 1.00 47.88 159 ALA A C 1
ATOM 1319 O O . ALA A 1 1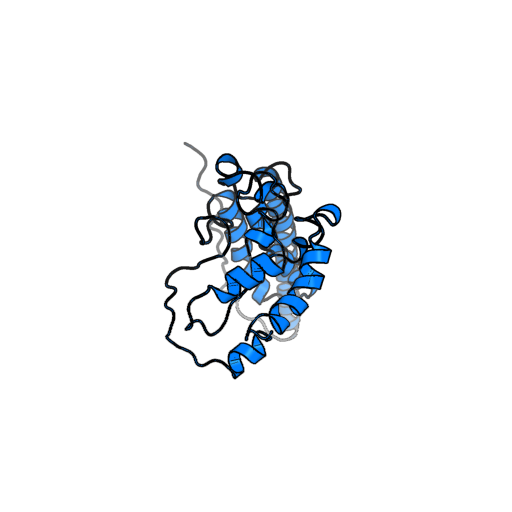59 ? 17.842 -4.583 10.084 1.00 47.88 159 ALA A O 1
ATOM 1320 N N . ASP A 1 160 ? 16.022 -3.262 9.941 1.00 44.97 160 ASP A N 1
ATOM 1321 C CA . ASP A 1 160 ? 16.051 -3.130 8.465 1.00 44.97 160 ASP A CA 1
ATOM 1322 C C . ASP A 1 160 ? 15.702 -1.703 7.966 1.00 44.97 160 ASP A C 1
ATOM 1324 O O . ASP A 1 160 ? 14.742 -1.459 7.235 1.00 44.97 160 ASP A O 1
ATOM 1328 N N . GLY A 1 161 ? 16.421 -0.701 8.482 1.00 48.28 161 GLY A N 1
ATOM 1329 C CA . GLY A 1 161 ? 16.120 0.719 8.268 1.00 48.28 161 GLY A CA 1
ATOM 1330 C C . GLY A 1 161 ? 16.300 1.215 6.826 1.00 48.28 161 GLY A C 1
ATOM 1331 O O . GLY A 1 161 ? 17.378 1.076 6.272 1.00 48.28 161 GLY A O 1
ATOM 1332 N N . ASP A 1 162 ? 15.252 1.843 6.275 1.00 53.34 162 ASP A N 1
ATOM 1333 C CA . ASP A 1 162 ? 15.281 3.170 5.611 1.00 53.34 162 ASP A CA 1
ATOM 1334 C C . ASP A 1 162 ? 13.886 3.560 5.076 1.00 53.34 162 ASP A C 1
ATOM 1336 O O . ASP A 1 162 ? 13.471 4.711 5.201 1.00 53.34 162 ASP A O 1
ATOM 1340 N N . VAL A 1 163 ? 13.080 2.597 4.612 1.00 53.44 163 VAL A N 1
ATOM 1341 C CA . VAL A 1 163 ? 11.758 2.882 4.004 1.00 53.44 163 VAL A CA 1
ATOM 1342 C C . VAL A 1 163 ? 10.722 3.335 5.039 1.00 53.44 163 VAL A C 1
ATOM 1344 O O . VAL A 1 163 ? 9.969 4.282 4.825 1.00 53.44 163 VAL A O 1
ATOM 1347 N N . HIS A 1 164 ? 10.704 2.701 6.212 1.00 53.16 164 HIS A N 1
ATOM 1348 C CA . HIS A 1 164 ? 9.699 2.984 7.239 1.00 53.16 164 HIS A CA 1
ATOM 1349 C C . HIS A 1 164 ? 9.881 4.354 7.923 1.00 53.16 164 HIS A C 1
ATOM 1351 O O . HIS A 1 164 ? 8.925 4.873 8.502 1.00 53.16 164 HIS A O 1
ATOM 1357 N N . LYS A 1 165 ? 11.093 4.936 7.902 1.00 54.91 165 LYS A N 1
ATOM 1358 C CA . LYS A 1 165 ? 11.378 6.270 8.478 1.00 54.91 165 LYS A CA 1
ATOM 1359 C C . LYS A 1 165 ? 10.999 7.408 7.541 1.00 54.91 165 LYS A C 1
ATOM 1361 O O . LYS A 1 165 ? 10.690 8.487 8.026 1.00 54.91 165 LYS A O 1
ATOM 1366 N N . TYR A 1 166 ? 11.042 7.170 6.233 1.00 55.16 166 TYR A N 1
ATOM 1367 C CA . TYR A 1 166 ? 10.778 8.207 5.242 1.00 55.16 166 TYR A CA 1
ATOM 1368 C C . TYR A 1 166 ? 9.334 8.725 5.330 1.00 55.16 166 TYR A C 1
ATOM 1370 O O . TYR A 1 166 ? 9.105 9.928 5.266 1.00 55.16 166 TYR A O 1
ATOM 1378 N N . PHE A 1 167 ? 8.379 7.824 5.584 1.00 63.97 167 PHE A N 1
ATOM 1379 C CA . PHE A 1 167 ? 6.947 8.140 5.635 1.00 63.97 167 PHE A CA 1
ATOM 1380 C C . PHE A 1 167 ? 6.383 8.395 7.039 1.00 63.97 167 PHE A C 1
ATOM 1382 O O . PHE A 1 167 ? 5.257 8.867 7.170 1.00 63.97 167 PHE A O 1
ATOM 1389 N N . ASN A 1 168 ? 7.122 8.075 8.105 1.00 76.38 168 ASN A N 1
ATOM 1390 C CA . ASN A 1 168 ? 6.604 8.182 9.468 1.00 76.38 168 ASN A CA 1
ATOM 1391 C C . ASN A 1 168 ? 6.931 9.553 10.076 1.00 76.38 168 ASN A C 1
ATOM 1393 O O . ASN A 1 168 ? 8.076 9.831 10.426 1.00 76.38 168 ASN A O 1
ATOM 1397 N N . HIS A 1 169 ? 5.914 10.402 10.244 1.00 83.19 169 HIS A N 1
ATOM 1398 C CA . HIS A 1 169 ? 6.060 11.724 10.866 1.00 83.19 169 HIS A CA 1
ATOM 1399 C C . HIS A 1 169 ? 6.193 11.689 12.398 1.00 83.19 169 HIS A C 1
ATOM 1401 O O . HIS A 1 169 ? 6.384 12.741 13.009 1.00 83.19 169 HIS A O 1
ATOM 1407 N N . TYR A 1 170 ? 6.076 10.519 13.032 1.00 87.56 170 TYR A N 1
ATOM 1408 C CA . TYR A 1 170 ? 6.303 10.345 14.467 1.00 87.56 170 TYR A CA 1
ATOM 1409 C C . TYR A 1 170 ? 7.771 10.045 14.773 1.00 87.56 170 TYR A C 1
ATOM 1411 O O . TYR A 1 170 ? 8.460 9.354 14.024 1.00 87.56 170 TYR A O 1
ATOM 1419 N N . ASN A 1 171 ? 8.249 10.485 15.942 1.00 86.44 171 ASN A N 1
ATOM 1420 C CA . ASN A 1 171 ? 9.635 10.238 16.350 1.00 86.44 171 ASN A CA 1
ATOM 1421 C C . ASN A 1 171 ? 9.868 8.785 16.782 1.00 86.44 171 ASN A C 1
ATOM 1423 O O . ASN A 1 171 ? 11.011 8.331 16.860 1.00 86.44 171 ASN A O 1
ATOM 1427 N N . SER A 1 172 ? 8.799 8.057 17.118 1.00 89.88 172 SER A N 1
ATOM 1428 C CA . SER A 1 172 ? 8.876 6.645 17.481 1.00 89.88 172 SER A CA 1
ATOM 1429 C C . SER A 1 172 ? 7.552 5.907 17.249 1.00 89.88 172 SER A C 1
ATOM 1431 O O . SER A 1 172 ? 6.487 6.527 17.317 1.00 89.88 172 SER A O 1
ATOM 1433 N N . PRO A 1 173 ? 7.596 4.570 17.101 1.00 91.38 173 PRO A N 1
ATOM 1434 C CA . PRO A 1 173 ? 6.394 3.734 17.056 1.00 91.38 173 PRO A CA 1
ATOM 1435 C C . PRO A 1 173 ? 5.481 3.891 18.280 1.00 91.38 173 PRO A C 1
ATOM 1437 O O . PRO A 1 173 ? 4.261 3.808 18.169 1.00 91.38 173 PRO A O 1
ATOM 1440 N N . TYR A 1 174 ? 6.063 4.172 19.451 1.00 93.62 174 TYR A N 1
ATOM 1441 C CA . TYR A 1 174 ? 5.318 4.415 20.688 1.00 93.62 174 TYR A CA 1
ATOM 1442 C C . TYR A 1 174 ? 4.522 5.720 20.639 1.00 93.62 174 TYR A C 1
ATOM 1444 O O . TYR A 1 174 ? 3.396 5.768 21.122 1.00 93.62 174 TYR A O 1
ATOM 1452 N N . GLU A 1 175 ? 5.086 6.776 20.050 1.00 95.12 175 GLU A N 1
ATOM 1453 C CA . GLU A 1 175 ? 4.387 8.053 19.875 1.00 95.12 175 GLU A CA 1
ATOM 1454 C C . GLU A 1 175 ? 3.209 7.902 18.904 1.00 95.12 175 GLU A C 1
ATOM 1456 O O . GLU A 1 175 ? 2.108 8.367 19.203 1.00 95.12 175 GLU A O 1
ATOM 1461 N N . ALA A 1 176 ? 3.417 7.179 17.795 1.00 95.75 176 ALA A N 1
ATOM 1462 C CA . ALA A 1 176 ? 2.358 6.838 16.847 1.00 95.75 176 ALA A CA 1
ATOM 1463 C C . ALA A 1 176 ? 1.211 6.083 17.536 1.00 95.75 176 ALA A C 1
ATOM 1465 O O . ALA A 1 176 ? 0.046 6.464 17.403 1.00 95.75 176 ALA A O 1
ATOM 1466 N N . TYR A 1 177 ? 1.551 5.060 18.327 1.00 97.12 177 TYR A N 1
ATOM 1467 C CA . TYR A 1 177 ? 0.596 4.266 19.096 1.00 97.12 177 TYR A CA 1
ATOM 1468 C C . TYR A 1 177 ? -0.174 5.107 20.121 1.00 97.12 177 TYR A C 1
ATOM 1470 O O . TYR A 1 177 ? -1.402 5.107 20.106 1.00 97.12 177 TYR A O 1
ATOM 1478 N N . ILE A 1 178 ? 0.517 5.879 20.969 1.00 97.88 178 ILE A N 1
ATOM 1479 C CA . ILE A 1 178 ? -0.126 6.723 21.990 1.00 97.88 178 ILE A CA 1
ATOM 1480 C C . ILE A 1 178 ? -1.093 7.710 21.335 1.00 97.88 178 ILE A C 1
ATOM 1482 O O . ILE A 1 178 ? -2.223 7.872 21.798 1.00 97.88 178 ILE A O 1
ATOM 1486 N N . ASN A 1 179 ? -0.671 8.364 20.251 1.00 97.94 179 ASN A N 1
ATOM 1487 C CA . ASN A 1 179 ? -1.533 9.301 19.548 1.00 97.94 179 ASN A CA 1
ATOM 1488 C C . ASN A 1 179 ? -2.768 8.604 18.963 1.00 97.94 179 ASN A C 1
ATOM 1490 O O . ASN A 1 179 ? -3.883 9.088 19.145 1.00 97.94 179 ASN A O 1
ATOM 1494 N N . TYR A 1 180 ? -2.580 7.467 18.292 1.00 98.44 180 TYR A N 1
ATOM 1495 C CA . TYR A 1 180 ? -3.686 6.705 17.723 1.00 98.44 180 TYR A CA 1
ATOM 1496 C C . TYR A 1 180 ? -4.683 6.252 18.793 1.00 98.44 180 TYR A C 1
ATOM 1498 O O . TYR A 1 180 ? -5.877 6.499 18.644 1.00 98.44 180 TYR A O 1
ATOM 1506 N N . MET A 1 181 ? -4.202 5.672 19.896 1.00 98.50 181 MET A N 1
ATOM 1507 C CA . MET A 1 181 ? -5.062 5.180 20.973 1.00 98.50 181 MET A CA 1
ATOM 1508 C C . MET A 1 181 ? -5.827 6.308 21.664 1.00 98.50 181 MET A C 1
ATOM 1510 O O . MET A 1 181 ? -7.014 6.156 21.926 1.00 98.50 181 MET A O 1
ATOM 1514 N N . ASN A 1 182 ? -5.215 7.480 21.865 1.00 98.44 182 ASN A N 1
ATOM 1515 C CA . ASN A 1 182 ? -5.930 8.647 22.392 1.00 98.44 182 ASN A CA 1
ATOM 1516 C C . ASN A 1 182 ? -7.082 9.088 21.473 1.00 98.44 182 ASN A C 1
ATOM 1518 O O . ASN A 1 182 ? -8.171 9.414 21.948 1.00 98.44 182 ASN A O 1
ATOM 1522 N N . VAL A 1 183 ? -6.851 9.101 20.155 1.00 98.44 183 VAL A N 1
ATOM 1523 C CA . VAL A 1 183 ? -7.889 9.444 19.172 1.00 98.44 183 VAL A CA 1
ATOM 1524 C C . VAL A 1 183 ? -8.971 8.364 19.125 1.00 98.44 183 VAL A C 1
ATOM 1526 O O . VAL A 1 183 ? -10.154 8.696 19.061 1.00 98.44 183 VAL A O 1
ATOM 1529 N N . LEU A 1 184 ? -8.588 7.087 19.181 1.00 98.62 184 LEU A N 1
ATOM 1530 C CA . LEU A 1 184 ? -9.519 5.964 19.186 1.00 98.62 184 LEU A CA 1
ATOM 1531 C C . LEU A 1 184 ? -10.412 5.976 20.435 1.00 98.62 184 LEU A C 1
ATOM 1533 O O . LEU A 1 184 ? -11.620 5.812 20.305 1.00 98.62 184 LEU A O 1
ATOM 1537 N N . SER A 1 185 ? -9.863 6.263 21.617 1.00 98.38 185 SER A N 1
ATOM 1538 C CA . SER A 1 185 ? -10.653 6.396 22.847 1.00 98.38 185 SER A CA 1
ATOM 1539 C C . SER A 1 185 ? -11.633 7.577 22.796 1.00 98.38 185 SER A C 1
ATOM 1541 O O . SER A 1 185 ? -12.779 7.443 23.220 1.00 98.38 185 SER A O 1
ATOM 1543 N N . ASP A 1 186 ? -11.239 8.737 22.248 1.00 98.50 186 ASP A N 1
ATOM 15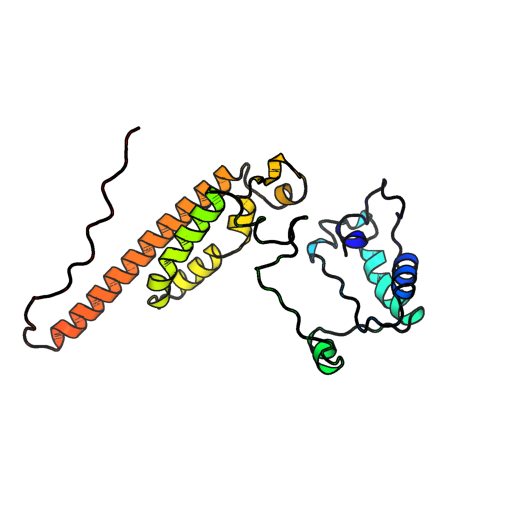44 C CA . ASP A 1 186 ? -12.186 9.845 22.008 1.00 98.50 186 ASP A CA 1
ATOM 1545 C C . ASP A 1 186 ? -13.290 9.442 21.024 1.00 98.50 186 ASP A C 1
ATOM 1547 O O . ASP A 1 186 ? -14.458 9.789 21.214 1.00 98.50 186 ASP A O 1
ATOM 1551 N N . PHE A 1 187 ? -12.939 8.689 19.982 1.00 98.56 187 PHE A N 1
ATOM 1552 C CA . PHE A 1 187 ? -13.904 8.176 19.020 1.0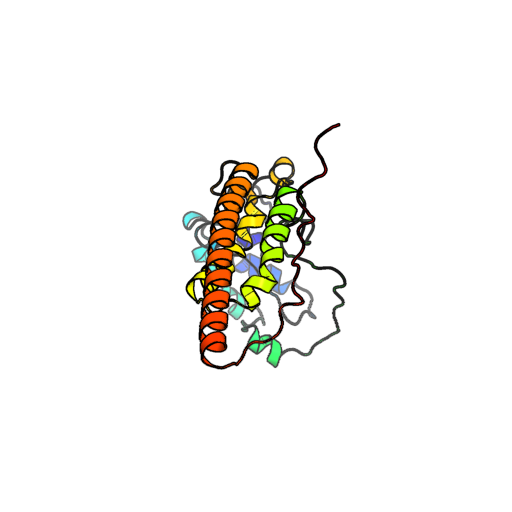0 98.56 187 PHE A CA 1
ATOM 1553 C C . PHE A 1 187 ? -14.905 7.205 19.666 1.00 98.56 187 PHE A C 1
ATOM 1555 O O . PHE A 1 187 ? -16.112 7.366 19.470 1.00 98.56 187 PHE A O 1
ATOM 1562 N N . GLU A 1 188 ? -14.426 6.258 20.473 1.00 98.25 188 GLU A N 1
ATOM 1563 C CA . GLU A 1 188 ? -15.246 5.299 21.217 1.00 98.25 188 GLU A CA 1
ATOM 1564 C C . GLU A 1 188 ? -16.257 6.010 22.125 1.00 98.25 188 GLU A C 1
ATOM 1566 O O . GLU A 1 188 ? -17.456 5.742 22.040 1.00 98.25 188 GLU A O 1
ATOM 1571 N N . MET A 1 189 ? -15.819 7.007 22.904 1.00 98.00 189 MET A N 1
ATOM 1572 C CA . MET A 1 189 ? -16.716 7.785 23.770 1.00 98.00 189 MET A CA 1
ATOM 1573 C C . MET A 1 189 ? -17.855 8.461 22.990 1.00 98.00 189 MET A C 1
ATOM 1575 O O . MET A 1 189 ? -19.004 8.469 23.438 1.00 98.00 189 MET A O 1
ATOM 1579 N N . ARG A 1 190 ? -17.567 9.005 21.802 1.00 97.81 190 ARG A N 1
ATOM 1580 C CA . ARG A 1 190 ? -18.588 9.637 20.946 1.00 97.81 190 ARG A CA 1
ATOM 1581 C C . ARG A 1 190 ? -19.554 8.619 20.353 1.00 97.81 190 ARG A C 1
ATOM 1583 O O . ARG A 1 190 ? -20.747 8.901 20.239 1.00 97.81 190 ARG A O 1
ATOM 1590 N N . LEU A 1 191 ? -19.052 7.446 19.973 1.00 97.75 191 LEU A N 1
ATOM 1591 C CA . LEU A 1 191 ? -19.878 6.352 19.473 1.00 97.75 191 LEU A CA 1
ATOM 1592 C C . LEU A 1 191 ? -20.817 5.817 20.563 1.00 97.75 191 LEU A C 1
ATOM 1594 O O . LEU A 1 191 ? -22.000 5.569 20.304 1.00 97.75 191 LEU A O 1
ATOM 1598 N N . GLU A 1 192 ? -20.333 5.700 21.798 1.00 96.44 192 GLU A N 1
ATOM 1599 C CA . GLU A 1 192 ? -21.169 5.341 22.940 1.00 96.44 192 GLU A CA 1
ATOM 1600 C C . GLU A 1 192 ? -22.261 6.378 23.212 1.00 96.44 192 GLU A C 1
ATOM 1602 O O . GLU A 1 192 ? -23.410 6.011 23.468 1.00 96.44 192 GLU A O 1
ATOM 1607 N N . GLU A 1 193 ? -21.920 7.668 23.185 1.00 96.44 193 GLU A N 1
ATOM 1608 C CA . GLU A 1 193 ? -22.882 8.752 23.392 1.00 96.44 193 GLU A CA 1
ATOM 1609 C C . GLU A 1 193 ? -23.986 8.713 22.329 1.00 96.44 193 GLU A C 1
ATOM 1611 O O . GLU A 1 193 ? -25.174 8.744 22.665 1.00 96.44 193 GLU A O 1
ATOM 1616 N N . TYR A 1 194 ? -23.611 8.548 21.058 1.00 96.19 194 TYR A N 1
ATOM 1617 C CA . TYR A 1 194 ? -24.559 8.348 19.963 1.00 96.19 194 TYR A CA 1
ATOM 1618 C C . TYR A 1 194 ? -25.484 7.152 20.226 1.00 96.19 194 TYR A C 1
ATOM 1620 O O . TYR A 1 194 ? -26.709 7.274 20.137 1.00 96.19 194 TYR A O 1
ATOM 1628 N N . SER A 1 195 ? -24.913 6.010 20.613 1.00 93.31 195 SER A N 1
ATOM 1629 C CA . SER A 1 195 ? -25.666 4.776 20.866 1.00 93.31 195 SER A CA 1
ATOM 1630 C C . SER A 1 195 ? -26.660 4.942 22.021 1.00 93.31 195 SER A C 1
ATOM 1632 O O . SER A 1 195 ? -27.828 4.560 21.908 1.00 93.31 195 SER A O 1
ATOM 1634 N N . LYS A 1 196 ? -26.238 5.589 23.116 1.00 93.31 196 LYS A N 1
ATOM 1635 C CA . LYS A 1 196 ? -27.096 5.918 24.268 1.00 93.31 196 LYS A CA 1
ATOM 1636 C C . LYS A 1 196 ? -28.245 6.844 23.853 1.00 93.31 196 LYS A C 1
ATOM 1638 O O . LYS A 1 196 ? -29.396 6.572 24.200 1.00 93.31 196 LYS A O 1
ATOM 1643 N N . ASN A 1 197 ? -27.964 7.885 23.069 1.00 92.19 197 ASN A N 1
ATOM 1644 C CA . ASN A 1 197 ? -28.977 8.827 22.587 1.00 92.19 197 ASN A CA 1
ATOM 1645 C C . ASN A 1 197 ? -29.991 8.149 21.652 1.00 92.19 197 ASN A C 1
ATOM 1647 O O . ASN A 1 197 ? -31.199 8.338 21.808 1.00 92.19 197 ASN A O 1
ATOM 1651 N N . LYS A 1 198 ? -29.530 7.288 20.737 1.00 89.62 198 LYS A N 1
ATOM 1652 C CA . LYS A 1 198 ? -30.397 6.504 19.843 1.00 89.62 198 LYS A CA 1
ATOM 1653 C C . LYS A 1 198 ? -31.344 5.596 20.636 1.00 89.62 198 LYS A C 1
ATOM 1655 O O . LYS A 1 198 ? -32.551 5.606 20.393 1.00 89.62 198 LYS A O 1
ATOM 1660 N N . LEU A 1 199 ? -30.835 4.885 21.646 1.00 86.12 199 LEU A N 1
ATOM 1661 C CA . LEU A 1 199 ? -31.648 4.036 22.527 1.00 86.12 199 LEU A CA 1
ATOM 1662 C C . LEU A 1 199 ? -32.681 4.831 23.339 1.00 86.12 199 LEU A C 1
ATOM 1664 O O . LEU A 1 199 ? -33.821 4.380 23.491 1.00 86.12 199 LEU A O 1
ATOM 1668 N N . GLN A 1 200 ? -32.321 6.017 23.838 1.00 84.94 200 GLN A N 1
ATOM 1669 C CA . GLN A 1 200 ? -33.263 6.903 24.530 1.00 84.94 200 GLN A CA 1
ATOM 1670 C C . GLN A 1 200 ? -34.375 7.386 23.594 1.00 84.94 200 GLN A C 1
ATOM 1672 O O . GLN A 1 200 ? -35.548 7.324 23.964 1.00 84.94 200 GLN A O 1
ATOM 1677 N N . HIS A 1 201 ? -34.038 7.795 22.368 1.00 81.38 201 HIS A N 1
ATOM 1678 C CA . HIS A 1 201 ? -35.024 8.195 21.364 1.00 81.38 201 HIS A CA 1
ATOM 1679 C C . HIS A 1 201 ? -35.994 7.061 21.013 1.00 81.38 201 HIS A C 1
ATOM 1681 O O . HIS A 1 201 ? -37.206 7.282 21.009 1.00 81.38 201 HIS A O 1
ATOM 1687 N N . ILE A 1 202 ? -35.491 5.841 20.801 1.00 81.12 202 ILE A N 1
ATOM 1688 C CA . ILE A 1 202 ? -36.325 4.655 20.545 1.00 81.12 202 ILE A CA 1
ATOM 1689 C C . ILE A 1 202 ? -37.233 4.361 21.749 1.00 81.12 202 ILE A C 1
ATOM 1691 O O . ILE A 1 202 ? -38.426 4.104 21.590 1.00 81.12 202 ILE A O 1
ATOM 1695 N N . SER A 1 203 ? -36.697 4.443 22.969 1.00 76.69 203 SER A N 1
ATOM 1696 C CA . SER A 1 203 ? -37.457 4.198 24.202 1.00 76.69 203 SER A CA 1
ATOM 1697 C C . SER A 1 203 ? -38.567 5.229 24.417 1.00 76.69 203 SER A C 1
ATOM 1699 O O . SER A 1 203 ? -39.676 4.862 24.802 1.00 76.69 203 SER A O 1
ATOM 1701 N N . LEU A 1 204 ? -38.305 6.507 24.127 1.00 71.38 204 LEU A N 1
ATOM 1702 C CA . LEU A 1 204 ? -39.308 7.573 24.178 1.00 71.38 204 LEU A CA 1
ATOM 1703 C C . LEU A 1 204 ? -40.400 7.351 23.126 1.00 71.38 204 LEU A C 1
ATOM 1705 O O . LEU A 1 204 ? -41.579 7.388 23.467 1.00 71.38 204 LEU A O 1
ATOM 1709 N N . GLN A 1 205 ? -40.032 7.044 21.879 1.00 67.38 205 GLN A N 1
ATOM 1710 C CA . GLN A 1 205 ? -40.994 6.757 20.807 1.00 67.38 205 GLN A CA 1
ATOM 1711 C C . GLN A 1 205 ? -41.880 5.540 21.125 1.00 67.38 205 GLN A C 1
ATOM 1713 O O . GLN A 1 205 ? -43.091 5.582 20.905 1.00 67.38 205 GLN A O 1
ATOM 1718 N N . ASN A 1 206 ? -41.311 4.488 21.720 1.00 67.50 206 ASN A N 1
ATOM 1719 C CA . ASN A 1 206 ? -42.052 3.293 22.136 1.00 67.50 206 ASN A CA 1
ATOM 1720 C C . ASN A 1 206 ? -42.899 3.518 23.404 1.00 67.50 206 ASN A C 1
ATOM 1722 O O . ASN A 1 206 ? -43.966 2.914 23.549 1.00 67.50 206 ASN A O 1
ATOM 1726 N N . GLY A 1 207 ? -42.460 4.410 24.299 1.00 54.50 207 GLY A N 1
ATOM 1727 C CA . GLY A 1 207 ? -43.182 4.825 25.505 1.00 54.50 207 GLY A CA 1
ATOM 1728 C C . GLY A 1 207 ? -44.447 5.641 25.219 1.00 54.50 207 GLY A C 1
ATOM 1729 O O . GLY A 1 207 ? -45.395 5.582 25.998 1.00 54.50 207 GLY A O 1
ATOM 1730 N N . PHE A 1 208 ? -44.516 6.329 24.075 1.00 53.97 208 PHE A N 1
ATOM 1731 C CA . PHE A 1 208 ? -45.752 6.963 23.600 1.00 53.97 208 PHE A CA 1
ATOM 1732 C C . PHE A 1 208 ? -46.754 5.969 22.986 1.00 53.97 208 PHE A C 1
ATOM 1734 O O . PHE A 1 208 ? -47.925 6.315 22.848 1.00 53.97 208 PHE A O 1
ATOM 1741 N N . ASN A 1 209 ? -46.336 4.735 22.668 1.00 51.00 209 ASN A N 1
ATOM 1742 C CA . ASN A 1 209 ? -47.144 3.776 21.907 1.00 51.00 209 ASN A CA 1
ATOM 1743 C C . ASN A 1 209 ? -47.440 2.434 22.602 1.00 51.00 209 ASN A C 1
ATOM 1745 O O . ASN A 1 209 ? -47.990 1.539 21.961 1.00 51.00 209 ASN A O 1
ATOM 1749 N N . SER A 1 210 ? -47.167 2.252 23.901 1.00 41.41 210 SER A N 1
ATOM 1750 C CA . SER A 1 210 ? -47.589 1.011 24.572 1.00 41.41 210 SER A CA 1
ATOM 1751 C C . SER A 1 210 ? -47.881 1.128 26.074 1.00 41.41 210 SER A C 1
ATOM 1753 O O . SER A 1 210 ? -47.124 1.694 26.858 1.00 41.41 210 SER A O 1
ATOM 1755 N N . LYS A 1 211 ? -49.026 0.540 26.464 1.00 44.31 211 LYS A N 1
ATOM 1756 C CA . LYS A 1 211 ? -49.386 0.126 27.836 1.00 44.31 211 LYS A CA 1
ATOM 1757 C C . LYS A 1 211 ? -48.261 -0.732 28.453 1.00 44.31 211 LYS A C 1
ATOM 1759 O O . LYS A 1 211 ? -47.511 -1.355 27.707 1.00 44.31 211 LYS A O 1
ATOM 1764 N N . PRO A 1 212 ? -48.144 -0.801 29.794 1.00 38.06 212 PRO A N 1
ATOM 1765 C CA . PRO A 1 212 ? -46.898 -1.177 30.454 1.00 38.06 212 PRO A CA 1
ATOM 1766 C C . PRO A 1 212 ? -46.491 -2.617 30.131 1.00 38.06 212 PRO A C 1
ATOM 1768 O O . PRO A 1 212 ? -47.236 -3.557 30.409 1.00 38.06 212 PRO A O 1
ATOM 1771 N N . ILE A 1 213 ? -45.285 -2.781 29.584 1.00 42.56 213 ILE A N 1
ATOM 1772 C CA . ILE A 1 213 ? -44.631 -4.082 29.434 1.00 42.56 2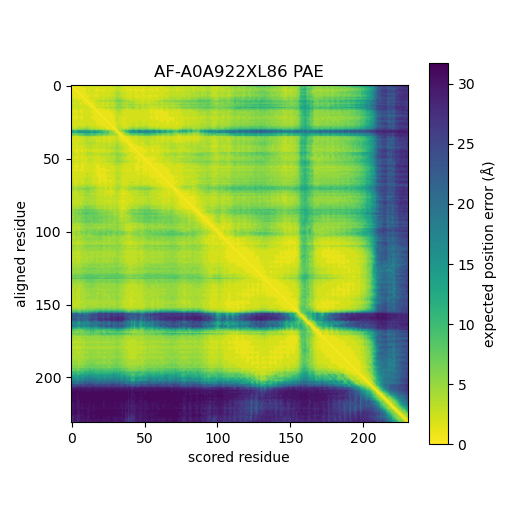13 ILE A CA 1
ATOM 1773 C C . ILE A 1 213 ? -43.769 -4.334 30.675 1.00 42.56 213 ILE A C 1
ATOM 1775 O O . ILE A 1 213 ? -43.022 -3.474 31.142 1.00 42.56 213 ILE A O 1
ATOM 1779 N N . ASN A 1 214 ? -43.951 -5.527 31.233 1.00 38.16 214 ASN A N 1
ATOM 1780 C CA . ASN A 1 214 ? -43.404 -5.996 32.497 1.00 38.16 214 ASN A CA 1
ATOM 1781 C C . ASN A 1 214 ? -41.860 -5.990 32.488 1.00 38.16 214 ASN A C 1
ATOM 1783 O O . ASN A 1 214 ? -41.234 -6.562 31.595 1.00 38.16 214 ASN A O 1
ATOM 1787 N N . LYS A 1 215 ? -41.247 -5.355 33.496 1.00 46.19 215 LYS A N 1
ATOM 1788 C CA . LYS A 1 215 ? -39.790 -5.280 33.678 1.00 46.19 215 LYS A CA 1
ATOM 1789 C C . LYS A 1 215 ? -39.233 -6.651 34.067 1.00 46.19 215 LYS A C 1
ATOM 1791 O O . LYS A 1 215 ? -39.187 -6.965 35.250 1.00 46.19 215 LYS A O 1
ATOM 1796 N N . GLN A 1 216 ? -38.770 -7.446 33.105 1.00 42.50 216 GLN A N 1
ATOM 1797 C CA . GLN A 1 216 ? -37.848 -8.552 33.389 1.00 42.50 216 GLN A CA 1
ATOM 1798 C C . GLN A 1 216 ? -37.122 -9.033 32.128 1.00 42.50 216 GLN A C 1
ATOM 1800 O O . GLN A 1 216 ? -37.530 -9.990 31.480 1.00 42.50 216 GLN A O 1
ATOM 1805 N N . LYS A 1 217 ? -36.032 -8.335 31.802 1.00 47.34 217 LYS A N 1
ATOM 1806 C CA . LYS A 1 217 ? -34.772 -8.824 31.212 1.00 47.34 217 LYS A CA 1
ATOM 1807 C C . LYS A 1 217 ? -34.109 -7.647 30.519 1.00 47.34 217 LYS A C 1
ATOM 1809 O O . LYS A 1 217 ? -34.706 -7.071 29.624 1.00 47.34 217 LYS A O 1
ATOM 1814 N N . ILE A 1 218 ? -32.909 -7.319 30.975 1.00 37.91 218 ILE A N 1
ATOM 1815 C CA . ILE A 1 218 ? -31.689 -7.043 30.206 1.00 37.91 218 ILE A CA 1
ATOM 1816 C C . ILE A 1 218 ? -30.678 -6.641 31.292 1.00 37.91 218 ILE A C 1
ATOM 1818 O O . ILE A 1 218 ? -30.651 -5.505 31.753 1.00 37.91 218 ILE A O 1
ATOM 1822 N N . MET A 1 219 ? -29.939 -7.633 31.799 1.00 37.84 219 MET A N 1
ATOM 1823 C CA . MET A 1 219 ? -28.649 -7.382 32.438 1.00 37.84 219 MET A CA 1
ATOM 1824 C C . MET A 1 219 ? -27.628 -7.435 31.309 1.00 37.84 219 MET A C 1
ATOM 1826 O O . MET A 1 219 ? -27.488 -8.481 30.675 1.00 37.84 219 MET A O 1
ATOM 1830 N N . ILE A 1 220 ? -26.978 -6.311 31.031 1.00 41.06 220 ILE A N 1
ATOM 1831 C CA . ILE A 1 220 ? -25.771 -6.273 30.209 1.00 41.06 220 ILE A CA 1
ATOM 1832 C C . ILE A 1 220 ? -24.602 -6.385 31.185 1.00 41.06 220 ILE A C 1
ATOM 1834 O O . ILE A 1 220 ? -24.556 -5.651 32.168 1.00 41.06 220 ILE A O 1
ATOM 1838 N N . ASN A 1 221 ? -23.743 -7.369 30.921 1.00 35.44 221 ASN A N 1
ATOM 1839 C CA . ASN A 1 221 ? -22.495 -7.709 31.601 1.00 35.44 221 ASN A CA 1
ATOM 1840 C C . ASN A 1 221 ? -21.790 -6.533 32.303 1.00 35.44 221 ASN A C 1
ATOM 1842 O O . ASN A 1 221 ? -20.999 -5.817 31.698 1.00 35.44 221 ASN A O 1
ATOM 1846 N N . GLU A 1 222 ? -21.964 -6.443 33.619 1.00 37.31 222 GLU A N 1
ATOM 1847 C CA . GLU A 1 222 ? -20.889 -6.031 34.520 1.00 37.31 222 GLU A CA 1
ATOM 1848 C C . GLU A 1 222 ? -20.049 -7.279 34.821 1.00 37.31 222 GLU A C 1
ATOM 1850 O O . GLU A 1 222 ? -20.366 -8.068 35.708 1.00 37.31 222 GLU A O 1
ATOM 1855 N N . SER A 1 223 ? -19.034 -7.552 34.004 1.00 40.12 223 SER A N 1
ATOM 1856 C CA . SER A 1 223 ? -17.946 -8.488 34.342 1.00 40.12 223 SER A CA 1
ATOM 1857 C C . SER A 1 223 ? -16.807 -8.340 33.335 1.00 40.12 223 SER A C 1
ATOM 1859 O O . SER A 1 223 ? -16.636 -9.147 32.431 1.00 40.12 223 SER A O 1
ATOM 1861 N N . SER A 1 224 ? -16.030 -7.268 33.497 1.00 35.84 224 SER A N 1
ATOM 1862 C CA . SER A 1 224 ? -14.650 -7.205 32.986 1.00 35.84 224 SER A CA 1
ATOM 1863 C C . SER A 1 224 ? -13.758 -6.218 33.752 1.00 35.84 224 SER A C 1
ATOM 1865 O O . SER A 1 224 ? -12.554 -6.171 33.516 1.00 35.84 224 SER A O 1
ATOM 1867 N N . SER A 1 225 ? -14.284 -5.4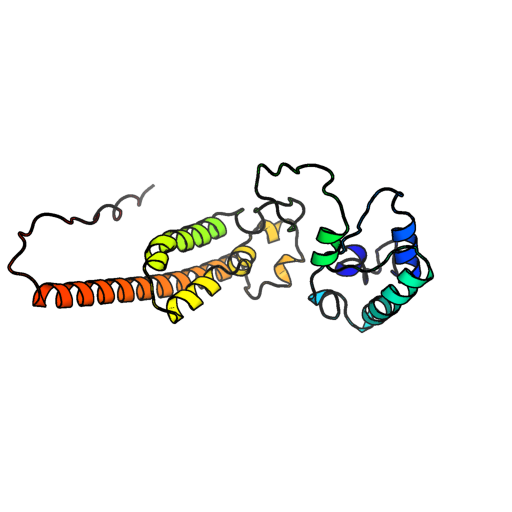54 34.710 1.00 40.41 225 SER A N 1
ATOM 1868 C CA . SER A 1 225 ? -13.461 -4.729 35.673 1.00 40.41 225 SER A CA 1
ATOM 1869 C C . SER A 1 225 ? -13.263 -5.595 36.917 1.00 40.41 225 SER A C 1
ATOM 1871 O O . SER A 1 225 ? -14.174 -5.706 37.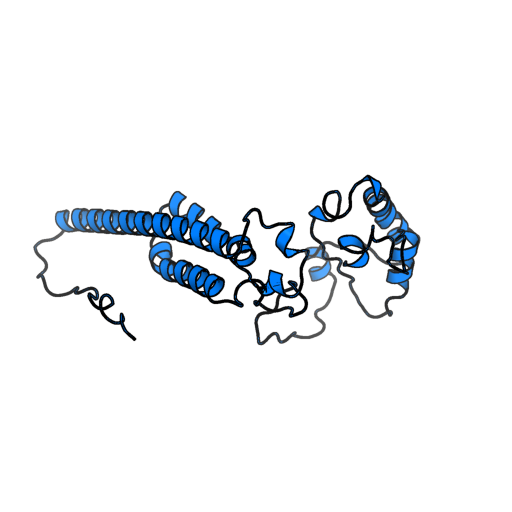730 1.00 40.41 225 SER A O 1
ATOM 1873 N N . LEU A 1 226 ? -12.082 -6.223 37.026 1.00 37.88 226 LEU A N 1
ATOM 1874 C CA . LEU A 1 226 ? -11.359 -6.669 38.240 1.00 37.88 226 LEU A CA 1
ATOM 1875 C C . LEU A 1 226 ? -10.683 -8.035 38.021 1.00 37.88 226 LEU A C 1
ATOM 1877 O O . LEU A 1 226 ? -11.317 -9.068 38.205 1.00 37.88 226 LEU A O 1
ATOM 1881 N N . GLN A 1 227 ? -9.388 -7.986 37.678 1.00 32.47 227 GLN A N 1
ATOM 1882 C CA . GLN A 1 227 ? -8.286 -8.965 37.846 1.00 32.47 227 GLN A CA 1
ATOM 1883 C C . GLN A 1 227 ? -7.375 -8.793 36.614 1.00 32.47 227 GLN A C 1
ATOM 1885 O O . GLN A 1 227 ? -7.723 -9.216 35.527 1.00 32.47 227 GLN A O 1
ATOM 1890 N N . HIS A 1 228 ? -6.263 -8.063 36.659 1.00 31.31 228 HIS A N 1
ATOM 1891 C CA . HIS A 1 228 ? -5.111 -8.337 37.505 1.00 31.31 228 HIS A CA 1
ATOM 1892 C C . HIS A 1 228 ? -4.241 -7.087 37.705 1.00 31.31 228 HIS A C 1
ATOM 1894 O O . HIS A 1 228 ? -3.796 -6.456 36.752 1.00 31.31 228 HIS A O 1
ATOM 1900 N N . ALA A 1 229 ? -3.930 -6.809 38.968 1.00 31.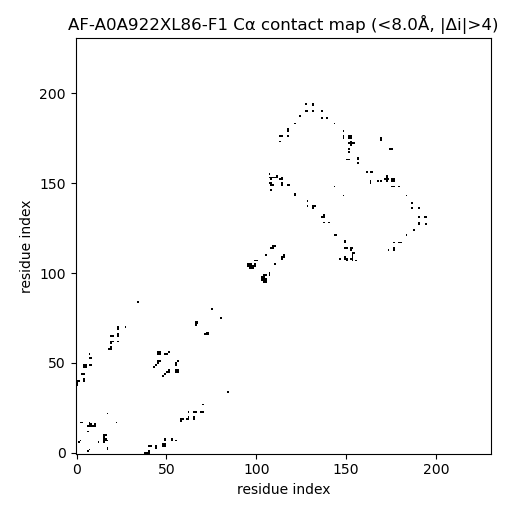17 229 ALA A N 1
ATOM 1901 C CA . ALA A 1 229 ? -2.678 -6.196 39.393 1.00 31.17 229 ALA A CA 1
ATOM 1902 C C . ALA A 1 229 ? -1.997 -7.189 40.355 1.00 31.17 229 ALA A C 1
ATOM 1904 O O . ALA A 1 229 ? -2.705 -7.852 41.122 1.00 31.17 229 ALA A O 1
ATOM 1905 N N . SER A 1 230 ? -0.655 -7.229 40.355 1.00 30.17 230 SER A N 1
ATOM 1906 C CA . SER A 1 230 ? 0.273 -8.133 41.092 1.00 30.17 230 SER A CA 1
ATOM 1907 C C . SER A 1 230 ? 0.334 -9.563 40.519 1.00 30.17 230 SER A C 1
ATOM 1909 O O . SER A 1 230 ? -0.700 -10.217 40.435 1.00 30.17 230 SER A O 1
ATOM 1911 N N . VAL A 1 231 ? 1.473 -10.132 40.101 1.00 34.56 231 VAL A N 1
ATOM 1912 C CA . VAL A 1 231 ? 2.898 -10.021 40.497 1.00 34.56 231 VAL A CA 1
ATOM 1913 C C . VAL A 1 231 ? 3.792 -10.039 39.258 1.00 34.56 231 VAL A C 1
ATOM 1915 O O . VAL A 1 231 ? 3.441 -10.780 38.315 1.00 34.56 231 VAL A O 1
#

Mean predicted aligned error: 9.78 Å

Solvent-accessible surface area (backbone atoms only — not comparable to full-atom values): 14546 Å² total; per-residue (Å²): 75,59,63,65,49,69,42,45,78,36,88,82,43,89,73,50,76,76,44,35,67,58,52,42,53,54,62,70,65,53,70,94,80,68,94,75,87,86,74,70,69,65,76,53,30,73,57,64,68,35,41,63,90,70,44,51,60,62,34,61,65,42,31,63,60,45,33,58,73,76,48,94,62,78,90,73,54,76,69,53,46,61,74,73,52,78,89,86,71,90,82,88,72,95,61,82,69,41,88,50,75,92,82,31,32,60,56,60,43,55,66,48,69,67,17,41,50,55,51,49,62,54,56,71,46,50,65,64,53,71,76,50,87,50,69,67,61,53,52,50,54,56,58,75,63,42,64,64,62,30,39,43,27,42,70,63,66,83,79,69,74,59,71,73,62,76,76,38,91,53,96,39,31,65,55,36,43,54,55,50,50,55,53,49,51,56,48,49,54,52,52,49,50,52,52,53,51,52,53,50,52,53,50,53,60,50,61,76,71,53,80,89,76,82,95,82,87,83,86,76,85,90,79,80,92,86,87,84,80,89,134

Radius of gyration: 26.56 Å; Cα contacts (8 Å, |Δi|>4): 152; chains: 1; bounding box: 76×38×72 Å

Foldseek 3Di:
DCCLQPVCQPPPPPPPPDALLNVLVVVQVPDDPDPDDDDDHDPCSEPNSQNVVSCSVVRVVVNQVNNVVPHPDDDDDPVRCVVPDDDDDDDDDPAAAAPDDPVRHCLLQCVDPLSVVLVVLLVVCVVLVVVDPDPVLVVVNVVLPPSLLSNLLHPCCVPDDDVSVVPRPDPHSVRSSVVSVVVSVVSVVVSVVRVVVVVVVVVVVVVVPDDDDDDDDDDDDPPDPDDDDDD